Protein AF-A0A2N7TY16-F1 (afdb_monomer_lite)

Secondary structure (DSSP, 8-state):
----EEEEEES--SSS-GGGT-EEEEEEETTEEEE-BSSSGGG-B-EEE-THHHHHHHHHHHHHHHH--S-SS--S---SGGGHHHHHHHHHTTS-HHHHHHHHHHHHHHHHHHBGGGGGTTS-PPP-EEEEETTEEEEE-TT--EEEEEHHHHHHHHHHHHHHHHHHHTT---HHHHHHHHHHHHHHHHHHHHHHHHHH---HHHHHHHHHHHHHHHHHHHHHHHHTTSS-----PPPP---

Sequence (243 aa):
MAVELELIVDPAPSQGSREHGWLKATLLLDGQPYWYGGDDQDNLSSLDWTWIDLLQYIGKNWSALMLEQSCPLPLDDVPHPGKLLQKAEARWEDMPEALVMAEESQMLQYLDRHNIATALSGANLPMLLWQRSGNTLWLVDEEEQARRVDFLSLRQRLETIGDTLADLFSSSTQPHVKMAVSQWRQREQQLQNDYLAYSTGLDAKRLATLREMVSLEVEADAADTRGAYLLGSCQDDPPSSFR

Foldseek 3Di:
DAKDWAKAWDQDAPDDHVLQQWTFIFIDISNHTQDFDDDDPVDTHTDTANCLLLLLLCLVLVLCLQQAADQPDPFPPDVDPVCPVVSLVVVCPPPDPVVNVVSVVSRCVSLCSQFSVVSRPPSPGWTWGWHDDPQWIWTATNVRDTDIHGPVVVVVNSLVVSVVSLVSNVPHPDPSSVVSSVSSVCSVVVNVVCNCCSVPVDDPVVVVVVVVVVVVVVVVVVVVVVVPPPPDPDDDDDDDDDD

Structure (mmCIF, N/CA/C/O backbone):
data_AF-A0A2N7TY16-F1
#
_entry.id   AF-A0A2N7TY16-F1
#
loop_
_atom_site.group_PDB
_atom_site.id
_atom_site.type_symbol
_atom_site.label_atom_id
_atom_site.label_alt_id
_atom_site.label_comp_id
_atom_site.label_asym_id
_atom_site.label_entity_id
_atom_site.label_seq_id
_atom_site.pdbx_PDB_ins_code
_atom_site.Cartn_x
_atom_site.Cartn_y
_atom_site.Cartn_z
_atom_site.occupancy
_atom_site.B_iso_or_equiv
_atom_site.auth_seq_id
_atom_site.auth_comp_id
_atom_site.auth_asym_id
_atom_site.auth_atom_id
_atom_site.pdbx_PDB_model_num
ATOM 1 N N . MET A 1 1 ? -16.841 -12.505 -7.310 1.00 54.22 1 MET A N 1
ATOM 2 C CA . MET A 1 1 ? -16.108 -12.248 -8.567 1.00 54.22 1 MET A CA 1
ATOM 3 C C . MET A 1 1 ? -14.664 -12.001 -8.172 1.00 54.22 1 MET A C 1
ATOM 5 O O . MET A 1 1 ? -14.465 -11.369 -7.141 1.00 54.22 1 MET A O 1
ATOM 9 N N . ALA A 1 2 ? -13.694 -12.606 -8.857 1.00 70.12 2 ALA A N 1
ATOM 10 C CA . ALA A 1 2 ? -12.286 -12.364 -8.550 1.00 70.12 2 ALA A CA 1
ATOM 11 C C . ALA A 1 2 ? -11.947 -10.948 -9.013 1.00 70.12 2 ALA A C 1
ATOM 13 O O . ALA A 1 2 ? -12.253 -10.615 -10.153 1.00 70.12 2 ALA A O 1
ATOM 14 N N . VAL A 1 3 ? -11.389 -10.136 -8.121 1.00 76.69 3 VAL A N 1
ATOM 15 C CA . VAL A 1 3 ? -10.928 -8.799 -8.489 1.00 76.69 3 VAL A CA 1
ATOM 16 C C . VAL A 1 3 ? -9.552 -8.914 -9.104 1.00 76.69 3 VAL A C 1
ATOM 18 O O . VAL A 1 3 ? -8.686 -9.600 -8.551 1.00 76.69 3 VAL A O 1
ATOM 21 N N . GLU A 1 4 ? -9.363 -8.264 -10.243 1.00 88.31 4 GLU A N 1
ATOM 22 C CA . GLU A 1 4 ? -8.101 -8.292 -10.975 1.00 88.31 4 GLU A CA 1
ATOM 23 C C . GLU A 1 4 ? -7.419 -6.929 -10.909 1.00 88.31 4 GLU A C 1
ATOM 25 O O . GLU A 1 4 ? -8.016 -5.911 -11.243 1.00 88.31 4 GLU A O 1
ATOM 30 N N . LEU A 1 5 ? -6.167 -6.929 -10.451 1.00 94.44 5 LEU A N 1
ATOM 31 C CA . LEU A 1 5 ? -5.290 -5.765 -10.439 1.00 94.44 5 LEU A CA 1
ATOM 32 C C . LEU A 1 5 ? -4.118 -6.059 -11.372 1.00 94.44 5 LEU A C 1
ATOM 34 O O . LEU A 1 5 ? -3.404 -7.046 -11.172 1.00 94.44 5 LEU A O 1
ATOM 38 N N . GLU A 1 6 ? -3.928 -5.219 -12.380 1.00 96.12 6 GLU A N 1
ATOM 39 C CA . GLU A 1 6 ? -2.903 -5.406 -13.408 1.00 96.12 6 GLU A CA 1
ATOM 40 C C . GLU A 1 6 ? -2.271 -4.067 -13.786 1.00 96.12 6 GLU A C 1
ATOM 42 O O . GLU A 1 6 ? -2.953 -3.049 -13.838 1.00 96.12 6 GLU A O 1
ATOM 47 N N . LEU A 1 7 ? -0.966 -4.066 -14.065 1.00 96.75 7 LEU A N 1
ATOM 48 C CA . LEU A 1 7 ? -0.259 -2.900 -14.587 1.00 96.75 7 LEU A CA 1
ATOM 49 C C . LEU A 1 7 ? 0.210 -3.182 -16.017 1.00 96.75 7 LEU A C 1
ATOM 51 O O . LEU A 1 7 ? 1.094 -4.011 -16.230 1.00 96.75 7 LEU A O 1
ATOM 55 N N . ILE A 1 8 ? -0.342 -2.453 -16.985 1.00 96.19 8 ILE A N 1
ATOM 56 C CA . ILE A 1 8 ? 0.114 -2.482 -18.377 1.00 96.19 8 ILE A CA 1
ATOM 57 C C . ILE A 1 8 ? 1.179 -1.408 -18.545 1.00 96.19 8 ILE A C 1
ATOM 59 O O . ILE A 1 8 ? 0.898 -0.230 -18.340 1.00 96.19 8 ILE A O 1
ATOM 63 N N . VAL A 1 9 ? 2.392 -1.805 -18.929 1.00 94.50 9 VAL A N 1
ATOM 64 C CA . VAL A 1 9 ? 3.540 -0.899 -19.043 1.00 94.50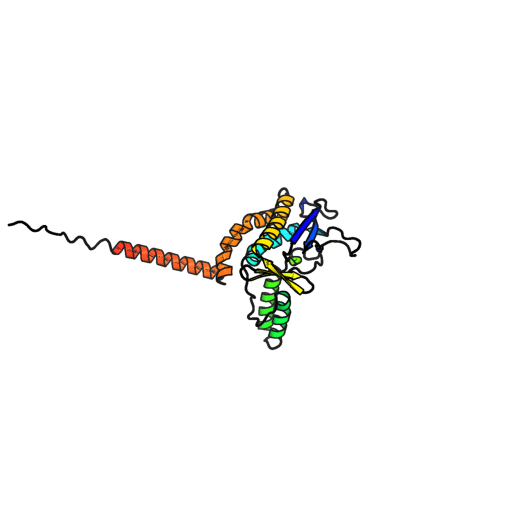 9 VAL A CA 1
ATOM 65 C C . VAL A 1 9 ? 3.941 -0.677 -20.498 1.00 94.50 9 VAL A C 1
ATOM 67 O O . VAL A 1 9 ? 4.191 -1.627 -21.238 1.00 94.50 9 VAL A O 1
ATOM 70 N N . ASP A 1 10 ? 4.108 0.590 -20.860 1.00 91.56 10 ASP A N 1
ATOM 71 C CA . ASP A 1 10 ? 4.865 1.046 -22.019 1.00 91.56 10 ASP A CA 1
ATOM 72 C C . ASP A 1 10 ? 6.193 1.677 -21.533 1.00 91.56 10 ASP A C 1
ATOM 74 O O . ASP A 1 10 ? 6.211 2.737 -20.895 1.00 91.56 10 ASP A O 1
ATOM 78 N N . PRO A 1 11 ? 7.345 1.027 -21.792 1.00 82.06 11 PRO A N 1
ATOM 79 C CA . PRO A 1 11 ? 8.634 1.454 -21.258 1.00 82.06 11 PRO A CA 1
ATOM 80 C C . PRO A 1 11 ? 9.199 2.712 -21.937 1.00 82.06 11 PRO A C 1
ATOM 82 O O . PRO A 1 11 ? 10.306 3.124 -21.577 1.00 82.06 11 PRO A O 1
ATOM 85 N N . ALA A 1 12 ? 8.506 3.287 -22.926 1.00 86.88 12 ALA A N 1
ATOM 86 C CA . ALA A 1 12 ? 8.904 4.505 -23.622 1.00 86.88 12 ALA A CA 1
ATOM 87 C C . ALA A 1 12 ? 8.172 5.737 -23.044 1.00 86.88 12 ALA A C 1
ATOM 89 O O . ALA A 1 12 ? 7.107 6.118 -23.542 1.00 86.88 12 ALA A O 1
ATOM 90 N N . PRO A 1 13 ? 8.727 6.399 -22.008 1.00 86.94 13 PRO A N 1
ATOM 91 C CA . PRO A 1 13 ? 8.136 7.629 -21.499 1.00 86.94 13 PRO A CA 1
ATOM 92 C C . PRO A 1 13 ? 8.160 8.729 -22.570 1.00 86.94 13 PRO A C 1
ATOM 94 O O . PRO A 1 13 ? 9.107 8.826 -23.355 1.00 86.94 13 PRO A O 1
ATOM 97 N N . SER A 1 14 ? 7.131 9.578 -22.597 1.00 83.50 14 SER A N 1
ATOM 98 C CA . SER A 1 14 ? 7.157 10.834 -23.364 1.00 83.50 14 SER A CA 1
ATOM 99 C C . SER A 1 14 ? 7.684 12.009 -22.539 1.00 83.50 14 SER A C 1
ATOM 101 O O . SER A 1 14 ? 8.079 13.020 -23.117 1.00 83.50 14 SER A O 1
ATOM 103 N N . GLN A 1 15 ? 7.737 11.866 -21.214 1.00 79.31 15 GLN A N 1
ATOM 104 C CA . GLN A 1 15 ? 8.254 12.843 -20.267 1.00 79.31 15 GLN A CA 1
ATOM 105 C C . GLN A 1 15 ? 9.362 12.236 -19.394 1.00 79.31 15 GLN A C 1
ATOM 107 O O . GLN A 1 15 ? 9.326 11.071 -19.017 1.00 79.31 15 GLN A O 1
ATOM 112 N N . GLY A 1 16 ? 10.376 13.034 -19.057 1.00 89.19 16 GLY A N 1
ATOM 113 C CA . GLY A 1 16 ? 11.480 12.581 -18.207 1.00 89.19 16 GLY A CA 1
ATOM 114 C C . GLY A 1 16 ? 12.346 11.490 -18.848 1.00 89.19 16 GLY A C 1
ATOM 115 O O . GLY A 1 16 ? 12.550 11.458 -20.062 1.00 89.19 16 GLY A O 1
ATOM 116 N N . SER A 1 17 ? 12.930 10.616 -18.023 1.00 92.56 17 SER A N 1
ATOM 117 C CA . SER A 1 17 ? 13.718 9.483 -18.515 1.00 92.56 17 SER A CA 1
ATOM 118 C C . SER A 1 17 ? 13.547 8.240 -17.651 1.00 92.56 17 SER A C 1
ATOM 120 O O . SER A 1 17 ? 13.423 8.320 -16.426 1.00 92.56 17 SER A O 1
ATOM 122 N N . ARG A 1 18 ? 13.613 7.068 -18.295 1.00 92.88 18 ARG A N 1
ATOM 123 C CA . ARG A 1 18 ? 13.557 5.765 -17.616 1.00 92.88 18 ARG A CA 1
ATOM 124 C C . ARG A 1 18 ? 14.643 5.613 -16.554 1.00 92.88 18 ARG A C 1
ATOM 126 O O . ARG A 1 18 ? 14.424 4.969 -15.534 1.00 92.88 18 ARG A O 1
ATOM 133 N N . GLU A 1 19 ? 15.797 6.246 -16.761 1.00 93.44 19 GLU A N 1
ATOM 134 C CA . GLU A 1 19 ? 16.883 6.261 -15.780 1.00 93.44 19 GLU A CA 1
ATOM 135 C C . GLU A 1 19 ? 16.452 6.907 -14.454 1.00 93.44 19 GLU A C 1
ATOM 137 O O . GLU A 1 19 ? 16.860 6.441 -13.395 1.00 93.44 19 GLU A O 1
ATOM 142 N N . HIS A 1 20 ? 15.588 7.924 -14.498 1.00 94.94 20 HIS A N 1
ATOM 143 C CA . HIS A 1 20 ? 15.050 8.607 -13.317 1.00 94.94 20 HIS A CA 1
ATOM 144 C C . HIS A 1 20 ? 13.741 7.998 -12.801 1.00 94.94 20 HIS A C 1
ATOM 146 O O . HIS A 1 20 ? 13.170 8.535 -11.855 1.00 94.94 20 HIS A O 1
ATOM 152 N N . GLY A 1 21 ? 13.278 6.888 -13.385 1.00 95.25 21 GLY A N 1
ATOM 153 C CA . GLY A 1 21 ? 12.071 6.199 -12.935 1.00 95.25 21 GLY A CA 1
ATOM 154 C C . GLY A 1 21 ? 10.784 6.548 -13.685 1.00 95.25 21 GLY A C 1
ATOM 155 O O . GLY A 1 21 ? 9.707 6.191 -13.212 1.00 95.25 21 GLY A O 1
ATOM 156 N N . TRP A 1 22 ? 10.880 7.240 -14.825 1.00 96.62 22 TRP A N 1
ATOM 157 C CA . TRP A 1 22 ? 9.723 7.559 -15.668 1.00 96.62 22 TRP A CA 1
ATOM 158 C C . TRP A 1 22 ? 9.343 6.397 -16.589 1.00 96.62 22 TRP A C 1
ATOM 160 O O . TRP A 1 22 ? 10.220 5.756 -17.177 1.00 96.62 22 TRP A O 1
ATOM 170 N N . LEU A 1 23 ? 8.042 6.161 -16.748 1.00 95.44 23 LEU A N 1
ATOM 171 C CA . LEU A 1 23 ? 7.460 5.276 -17.761 1.00 95.44 23 LEU A CA 1
ATOM 172 C C . LEU A 1 23 ? 5.997 5.647 -18.010 1.00 95.44 23 LEU A C 1
ATOM 174 O O . LEU A 1 23 ? 5.397 6.409 -17.251 1.00 95.44 23 LEU A O 1
ATOM 178 N N . LYS A 1 24 ? 5.417 5.046 -19.045 1.00 95.38 24 LYS A N 1
ATOM 179 C CA . LYS A 1 24 ? 3.979 5.062 -19.276 1.00 95.38 24 LYS A CA 1
ATOM 180 C C . LYS A 1 24 ? 3.369 3.784 -18.739 1.00 95.38 24 LYS A C 1
ATOM 182 O O . LYS A 1 24 ? 3.835 2.699 -19.074 1.00 95.38 24 LYS A O 1
ATOM 187 N N . ALA A 1 25 ? 2.320 3.885 -17.939 1.00 96.12 25 ALA A N 1
ATOM 188 C CA . ALA A 1 25 ? 1.550 2.703 -17.591 1.00 96.12 25 ALA A CA 1
ATOM 189 C C . ALA A 1 25 ? 0.078 3.005 -17.348 1.00 96.12 25 ALA A C 1
ATOM 191 O O . ALA A 1 25 ? -0.333 4.150 -17.171 1.00 96.12 25 ALA A O 1
ATOM 192 N N . THR A 1 26 ? -0.710 1.942 -17.364 1.00 96.25 26 THR A N 1
ATOM 193 C CA . THR A 1 26 ? -2.128 1.960 -17.035 1.00 96.25 26 THR A CA 1
ATOM 194 C C . THR A 1 26 ? -2.374 0.899 -15.975 1.00 96.25 26 THR A C 1
ATOM 196 O O . THR A 1 26 ? -2.050 -0.271 -16.191 1.00 96.25 26 THR A O 1
ATOM 199 N N . LEU A 1 27 ? -2.934 1.298 -14.834 1.00 96.75 27 LEU A N 1
ATOM 200 C CA . LEU A 1 27 ? -3.423 0.351 -13.837 1.00 96.75 27 LEU A CA 1
ATOM 201 C C . LEU A 1 27 ? -4.845 -0.049 -14.221 1.00 96.75 27 LEU A C 1
ATOM 203 O O . LEU A 1 27 ? -5.706 0.818 -14.370 1.00 96.75 27 LEU A O 1
ATOM 207 N N . LEU A 1 28 ? -5.087 -1.346 -14.361 1.00 95.56 28 LEU A N 1
ATOM 208 C CA . LEU A 1 28 ? -6.414 -1.908 -14.543 1.00 95.56 28 LEU A CA 1
ATOM 209 C C . LEU A 1 28 ? -6.965 -2.414 -13.212 1.00 95.56 28 LEU A C 1
ATOM 211 O O . LEU A 1 28 ? -6.255 -3.077 -12.451 1.00 95.56 28 LEU A O 1
ATOM 215 N N . LEU A 1 29 ? -8.247 -2.143 -12.982 1.00 94.25 29 LEU A N 1
ATOM 216 C CA . LEU A 1 29 ? -9.055 -2.727 -11.923 1.00 94.25 29 LEU A CA 1
ATOM 217 C C . LEU A 1 29 ? -10.241 -3.447 -12.566 1.00 94.25 29 LEU A C 1
ATOM 219 O O . LEU A 1 29 ? -11.024 -2.837 -13.289 1.00 94.25 29 LEU A O 1
ATOM 223 N N . ASP A 1 30 ? -10.356 -4.754 -12.341 1.00 92.50 30 ASP A N 1
ATOM 224 C CA . ASP A 1 30 ? -11.385 -5.607 -12.954 1.00 92.50 30 ASP A CA 1
ATOM 225 C C . ASP A 1 30 ? -11.382 -5.529 -14.496 1.00 92.50 30 ASP A C 1
ATOM 227 O O . ASP A 1 30 ? -12.421 -5.534 -15.159 1.00 92.50 30 ASP A O 1
ATOM 231 N N . GLY A 1 31 ? -10.179 -5.420 -15.075 1.00 92.31 31 GLY A N 1
ATOM 232 C CA . GLY A 1 31 ? -9.962 -5.282 -16.518 1.00 92.31 31 GLY A CA 1
ATOM 233 C C . GLY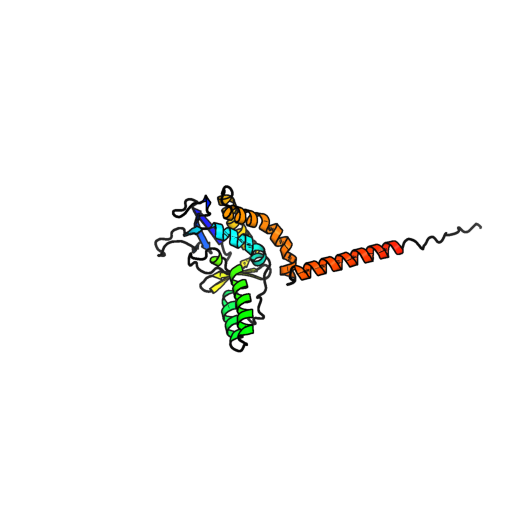 A 1 31 ? -10.342 -3.911 -17.092 1.00 92.31 31 GLY A C 1
ATOM 234 O O . GLY A 1 31 ? -10.223 -3.715 -18.300 1.00 92.31 31 GLY A O 1
ATO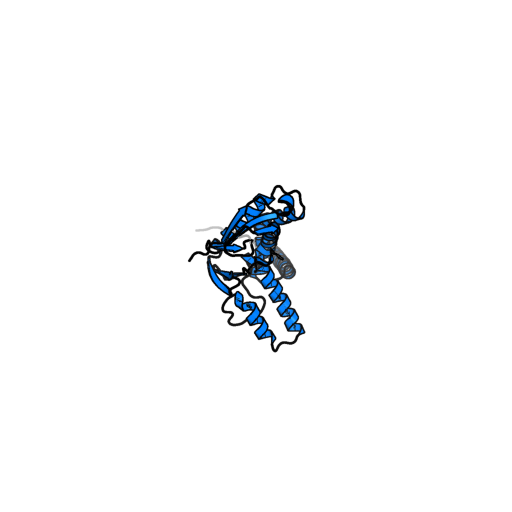M 235 N N . GLN A 1 32 ? -10.792 -2.966 -16.260 1.00 92.94 32 GLN A N 1
ATOM 236 C CA . GLN A 1 32 ? -11.103 -1.597 -16.665 1.00 92.94 32 GLN A CA 1
ATOM 237 C C . GLN A 1 32 ? -9.959 -0.646 -16.299 1.00 92.94 32 GLN A C 1
ATOM 239 O O . GLN A 1 32 ? -9.376 -0.795 -15.223 1.00 92.94 32 GLN A O 1
ATOM 244 N N . PRO A 1 33 ? -9.628 0.342 -17.147 1.00 93.50 33 PRO A N 1
ATOM 245 C CA . PRO A 1 33 ? -8.671 1.388 -16.802 1.00 93.50 33 PRO A CA 1
ATOM 246 C C . PRO A 1 33 ? -9.083 2.113 -15.521 1.00 93.50 33 PRO A C 1
ATOM 248 O O . PRO A 1 33 ? -10.161 2.695 -15.456 1.00 93.50 33 PRO A O 1
ATOM 251 N N . TYR A 1 34 ? -8.212 2.072 -14.514 1.00 94.69 34 TYR A N 1
ATOM 252 C CA . TYR A 1 34 ? -8.422 2.725 -13.225 1.00 94.69 34 TYR A CA 1
ATOM 253 C C . TYR A 1 34 ? -7.486 3.917 -13.047 1.00 94.69 34 TYR A C 1
ATOM 255 O O . TYR A 1 34 ? -7.940 5.033 -12.820 1.00 94.69 34 TYR A O 1
ATOM 263 N N . TRP A 1 35 ? -6.178 3.708 -13.232 1.00 95.38 35 TRP A N 1
ATOM 264 C CA . TRP A 1 35 ? -5.215 4.806 -13.359 1.00 95.38 35 TRP A CA 1
ATOM 265 C C . TRP A 1 35 ? -4.703 4.866 -14.786 1.00 95.38 35 TRP A C 1
ATOM 267 O O . TRP A 1 35 ? -4.058 3.934 -15.266 1.00 95.38 35 TRP A O 1
ATOM 277 N N . TYR A 1 36 ? -4.994 5.968 -15.459 1.00 93.62 36 TYR A N 1
ATOM 278 C CA . TYR A 1 36 ? -4.632 6.226 -16.844 1.00 93.62 36 TYR A CA 1
ATOM 279 C C . TYR A 1 36 ? -4.376 7.728 -17.032 1.00 93.62 36 TYR A C 1
ATOM 281 O O . TYR A 1 36 ? -4.626 8.524 -16.131 1.00 93.62 36 TYR A O 1
ATOM 289 N N . GLY A 1 37 ? -3.816 8.106 -18.178 1.00 89.25 37 GLY A N 1
ATOM 290 C CA . GLY A 1 37 ? -3.582 9.494 -18.565 1.00 89.25 37 GLY A CA 1
ATOM 291 C C . GLY A 1 37 ? -4.575 9.981 -19.623 1.00 89.25 37 GLY A C 1
ATOM 292 O O . GLY A 1 37 ? -5.164 9.187 -20.361 1.00 89.25 37 GLY A O 1
ATOM 293 N N . GLY A 1 38 ? -4.678 11.302 -19.760 1.00 79.56 38 GLY A N 1
ATOM 294 C CA . GLY A 1 38 ? -5.601 11.974 -20.679 1.00 79.56 38 GLY A CA 1
ATOM 295 C C . GLY A 1 38 ? -6.839 12.517 -19.963 1.00 79.56 38 GLY A C 1
ATOM 296 O O . GLY A 1 38 ? -7.250 11.984 -18.937 1.00 79.56 38 GLY A O 1
ATOM 297 N N . ASP A 1 39 ? -7.412 13.590 -20.509 1.00 65.88 39 ASP A N 1
ATOM 298 C CA . ASP A 1 39 ? -8.492 14.351 -19.861 1.00 65.88 39 ASP A CA 1
ATOM 299 C C . ASP A 1 39 ? -9.904 13.808 -20.168 1.00 65.88 39 ASP A C 1
ATOM 301 O O . ASP A 1 39 ? -10.857 14.192 -19.496 1.00 65.88 39 ASP A O 1
ATOM 305 N N . ASP A 1 40 ? -10.048 12.897 -21.142 1.00 60.38 40 ASP A N 1
ATOM 306 C CA . ASP A 1 40 ? -11.342 12.381 -21.614 1.00 60.38 40 ASP A CA 1
ATOM 307 C C . ASP A 1 40 ? -11.360 10.846 -21.734 1.00 60.38 40 ASP A C 1
ATOM 309 O O . ASP A 1 40 ? -10.399 10.229 -22.203 1.00 60.38 40 ASP A O 1
ATOM 313 N N . GLN A 1 41 ? -12.502 10.228 -21.395 1.00 61.31 41 GLN A N 1
ATOM 314 C CA . GLN A 1 41 ? -12.741 8.776 -21.520 1.00 61.31 41 GLN A CA 1
ATOM 315 C C . GLN A 1 41 ? -12.584 8.246 -22.958 1.00 61.31 41 GLN A C 1
ATOM 317 O O . GLN A 1 41 ? -12.301 7.065 -23.148 1.00 61.31 41 GLN A O 1
ATOM 322 N N . ASP A 1 42 ? -12.725 9.107 -23.968 1.00 61.00 42 ASP A N 1
ATOM 323 C CA . ASP A 1 42 ? -12.608 8.735 -25.383 1.00 61.00 42 ASP A CA 1
ATOM 324 C C . ASP A 1 42 ? -11.155 8.693 -25.888 1.00 61.00 42 ASP A C 1
ATOM 326 O O . ASP A 1 42 ? -10.895 8.213 -26.993 1.00 61.00 42 ASP A O 1
ATOM 330 N N . ASN A 1 43 ? -10.190 9.171 -25.093 1.00 66.31 43 ASN A N 1
ATOM 331 C CA . ASN A 1 43 ? -8.769 9.155 -25.440 1.00 66.31 43 ASN A CA 1
ATOM 332 C C . ASN A 1 43 ? -7.921 8.637 -24.273 1.00 66.31 43 ASN A C 1
ATOM 334 O O . ASN A 1 43 ? -7.008 9.309 -23.790 1.00 66.31 43 ASN A O 1
ATOM 338 N N . LEU A 1 44 ? -8.249 7.420 -23.827 1.00 78.12 44 LEU A N 1
ATOM 339 C CA . LEU A 1 44 ? -7.480 6.684 -22.828 1.00 78.12 44 LEU A CA 1
ATOM 340 C C . LEU A 1 44 ? -6.032 6.522 -23.300 1.00 78.12 44 LEU A C 1
ATOM 342 O O . LEU A 1 44 ? -5.734 5.757 -24.220 1.00 78.12 44 LEU A O 1
ATOM 346 N N . SER A 1 45 ? -5.125 7.230 -22.639 1.00 87.06 45 SER A N 1
ATOM 347 C CA . SER A 1 45 ? -3.687 7.077 -22.825 1.00 87.06 45 SER A CA 1
ATOM 348 C C . SER A 1 45 ? -3.057 6.513 -21.559 1.00 87.06 45 SER A C 1
ATOM 350 O O . SER A 1 45 ? -3.638 6.546 -20.475 1.00 87.06 45 SER A O 1
ATOM 352 N N . SER A 1 46 ? -1.865 5.940 -21.671 1.00 92.56 46 SER A N 1
ATOM 353 C CA . SER A 1 46 ? -1.124 5.520 -20.484 1.00 92.56 46 SER A CA 1
ATOM 354 C C . SER A 1 46 ? -0.606 6.734 -19.717 1.00 92.56 46 SER A C 1
ATOM 356 O O . SER A 1 46 ? -0.126 7.698 -20.315 1.00 92.56 46 SER A O 1
ATOM 358 N N . LEU A 1 47 ? -0.686 6.668 -18.389 1.00 94.38 47 LEU A N 1
ATOM 359 C CA . LEU A 1 47 ? -0.188 7.704 -17.496 1.00 94.38 47 LEU A CA 1
ATOM 360 C C . LEU A 1 47 ? 1.342 7.734 -17.560 1.00 94.38 47 LEU A C 1
ATOM 362 O O . LEU A 1 47 ? 2.008 6.761 -17.198 1.00 94.38 47 LEU A O 1
ATOM 366 N N . ASP A 1 48 ? 1.882 8.860 -18.012 1.00 94.56 48 ASP A N 1
ATOM 367 C CA . ASP A 1 48 ? 3.317 9.122 -18.095 1.00 94.56 48 ASP A CA 1
ATOM 368 C C . ASP A 1 48 ? 3.792 9.815 -16.814 1.00 94.56 48 ASP A C 1
ATOM 370 O O . ASP A 1 48 ? 3.543 11.005 -16.618 1.00 94.56 48 ASP A O 1
ATOM 374 N N . TRP A 1 49 ? 4.407 9.054 -15.908 1.00 96.06 49 TRP A N 1
ATOM 375 C CA . TRP A 1 49 ? 4.756 9.531 -14.565 1.00 96.06 49 TRP A CA 1
ATOM 376 C C . TRP A 1 49 ? 5.989 8.820 -13.995 1.00 96.06 49 TRP A C 1
ATOM 378 O O . TRP A 1 49 ? 6.529 7.876 -14.582 1.00 96.06 49 TRP A O 1
ATOM 388 N N . THR A 1 50 ? 6.435 9.248 -12.816 1.00 95.81 50 THR A N 1
ATOM 389 C CA . THR A 1 50 ? 7.490 8.608 -12.019 1.00 95.81 50 THR A CA 1
ATOM 390 C C . THR A 1 50 ? 6.990 7.335 -11.327 1.00 95.81 50 THR A C 1
ATOM 392 O O . THR A 1 50 ? 6.840 7.267 -10.112 1.00 95.81 50 THR A O 1
ATOM 395 N N . TRP A 1 51 ? 6.762 6.260 -12.081 1.00 97.25 51 TRP A N 1
ATOM 396 C CA . TRP A 1 51 ? 6.299 4.981 -11.516 1.00 97.25 51 TRP A CA 1
ATOM 397 C C . TRP A 1 51 ? 7.307 4.286 -10.594 1.00 97.25 51 TRP A C 1
ATOM 399 O O . TRP A 1 51 ? 6.951 3.337 -9.893 1.00 97.25 51 TRP A O 1
ATOM 409 N N . ILE A 1 52 ? 8.555 4.759 -10.539 1.00 97.50 52 ILE A N 1
ATOM 410 C CA . ILE A 1 52 ? 9.472 4.360 -9.467 1.00 97.50 52 ILE A CA 1
ATOM 411 C C . ILE A 1 52 ? 8.930 4.719 -8.077 1.00 97.50 52 ILE A C 1
ATOM 413 O O . ILE A 1 52 ? 9.193 3.984 -7.127 1.00 97.50 52 ILE A O 1
ATOM 417 N N . ASP A 1 53 ? 8.136 5.786 -7.963 1.00 97.75 53 ASP A N 1
ATOM 418 C CA . ASP A 1 53 ? 7.553 6.221 -6.695 1.00 97.75 53 ASP A CA 1
ATOM 419 C C . ASP A 1 53 ? 6.511 5.208 -6.202 1.00 97.75 53 ASP A C 1
ATOM 421 O O . ASP A 1 53 ? 6.440 4.935 -5.003 1.00 97.75 53 ASP A O 1
ATOM 425 N N . LEU A 1 54 ? 5.801 4.535 -7.122 1.00 98.06 54 LEU A N 1
ATOM 426 C CA . LEU A 1 54 ? 4.958 3.380 -6.795 1.00 98.06 54 LEU A CA 1
ATOM 427 C C . LEU A 1 54 ? 5.774 2.238 -6.194 1.00 98.06 54 LEU A C 1
ATOM 429 O O . LEU A 1 54 ? 5.428 1.727 -5.130 1.00 98.06 54 LEU A O 1
ATOM 433 N N . LEU A 1 55 ? 6.882 1.859 -6.832 1.00 98.44 55 LEU A N 1
ATOM 434 C CA . LEU A 1 55 ? 7.749 0.803 -6.309 1.00 98.44 55 LEU A CA 1
ATOM 435 C C . LEU A 1 55 ? 8.317 1.169 -4.931 1.00 98.44 55 LEU A C 1
ATOM 437 O O . LEU A 1 55 ? 8.330 0.336 -4.023 1.00 98.44 55 LEU A O 1
ATOM 441 N N . GLN A 1 56 ? 8.763 2.416 -4.768 1.00 98.00 56 GLN A N 1
ATOM 442 C CA . GLN A 1 56 ? 9.282 2.927 -3.505 1.00 98.00 56 GLN A CA 1
ATOM 443 C C . GLN A 1 56 ? 8.214 2.895 -2.409 1.00 98.00 56 GLN A C 1
ATOM 445 O O . GLN A 1 56 ? 8.484 2.441 -1.297 1.00 98.00 56 GLN A O 1
ATOM 450 N N . TYR A 1 57 ? 6.999 3.349 -2.717 1.00 98.00 57 TYR A N 1
ATOM 451 C CA . TYR A 1 57 ? 5.873 3.342 -1.793 1.00 98.00 57 TYR A CA 1
ATOM 452 C C . TYR A 1 57 ? 5.516 1.924 -1.351 1.00 98.00 57 TYR A C 1
ATOM 454 O O . TYR A 1 57 ? 5.439 1.667 -0.149 1.00 98.00 57 TYR A O 1
ATOM 462 N N . ILE A 1 58 ? 5.335 0.998 -2.299 1.00 98.00 58 ILE A N 1
ATOM 463 C CA . ILE A 1 58 ? 4.966 -0.384 -1.976 1.00 98.00 58 ILE A CA 1
ATOM 464 C C . ILE A 1 58 ? 6.093 -1.031 -1.163 1.00 98.00 58 ILE A C 1
ATOM 466 O O . ILE A 1 58 ? 5.820 -1.655 -0.144 1.00 98.00 58 ILE A O 1
ATOM 470 N N . GLY A 1 59 ? 7.358 -0.845 -1.556 1.00 97.56 59 GLY A N 1
ATOM 471 C CA . GLY A 1 59 ? 8.506 -1.372 -0.815 1.00 97.56 59 GLY A CA 1
ATOM 472 C C . GLY A 1 59 ? 8.583 -0.841 0.620 1.00 97.56 59 GLY A C 1
ATOM 473 O O . GLY A 1 59 ? 8.789 -1.618 1.550 1.00 97.56 59 GLY A O 1
ATOM 474 N N . LYS A 1 60 ? 8.363 0.465 0.816 1.00 96.62 60 LYS A N 1
ATOM 475 C CA . LYS A 1 60 ? 8.360 1.112 2.137 1.00 96.62 60 LYS A CA 1
ATOM 476 C C . LYS A 1 60 ? 7.200 0.643 3.018 1.00 96.62 60 LYS A C 1
ATOM 478 O O . LYS A 1 60 ? 7.392 0.448 4.214 1.00 96.62 60 LYS A O 1
ATOM 483 N N . ASN A 1 61 ? 6.008 0.498 2.444 1.00 97.44 61 ASN A N 1
ATOM 484 C CA . ASN A 1 61 ? 4.780 0.209 3.187 1.00 97.44 61 ASN A CA 1
ATOM 485 C C . ASN A 1 61 ? 4.387 -1.276 3.157 1.00 97.44 61 ASN A C 1
ATOM 487 O O . ASN A 1 61 ? 3.327 -1.626 3.669 1.00 97.44 61 ASN A O 1
ATOM 491 N N . TRP A 1 62 ? 5.228 -2.160 2.604 1.00 97.75 62 TRP A N 1
ATOM 492 C CA . TRP A 1 62 ? 4.911 -3.581 2.416 1.00 97.75 62 TRP A CA 1
ATOM 493 C C . TRP A 1 62 ? 4.418 -4.245 3.701 1.00 97.75 62 TRP A C 1
ATOM 495 O O . TRP A 1 62 ? 3.367 -4.880 3.707 1.00 97.75 62 TRP A O 1
ATOM 505 N N . SER A 1 63 ? 5.125 -4.041 4.814 1.00 96.50 63 SER A N 1
ATOM 506 C CA . SER A 1 63 ? 4.738 -4.607 6.107 1.00 96.50 63 SER A CA 1
ATOM 507 C C . SER A 1 63 ? 3.362 -4.130 6.574 1.00 96.50 63 SER A C 1
ATOM 509 O O . SER A 1 63 ? 2.586 -4.951 7.052 1.00 96.50 63 SER A O 1
ATOM 511 N N . ALA A 1 64 ? 3.024 -2.848 6.385 1.00 95.56 64 ALA A N 1
ATOM 512 C CA . ALA A 1 64 ? 1.699 -2.322 6.717 1.00 95.56 64 ALA A CA 1
ATOM 513 C C . ALA A 1 64 ? 0.622 -2.974 5.839 1.00 95.56 64 ALA A C 1
ATOM 515 O O . ALA A 1 64 ? -0.289 -3.617 6.353 1.00 95.56 64 ALA A O 1
ATOM 516 N N . LEU A 1 65 ? 0.806 -2.938 4.513 1.00 96.88 65 LEU A N 1
ATOM 517 C CA . LEU A 1 65 ? -0.121 -3.521 3.535 1.00 96.88 65 LEU A CA 1
ATOM 518 C C . LEU A 1 65 ? -0.359 -5.025 3.757 1.00 96.88 65 LEU A C 1
ATOM 520 O O . LEU A 1 65 ? -1.436 -5.544 3.451 1.00 96.88 65 LEU A O 1
ATOM 524 N N . MET A 1 66 ? 0.652 -5.745 4.248 1.00 96.81 66 MET A N 1
ATOM 525 C CA . MET A 1 66 ? 0.580 -7.186 4.466 1.00 96.81 66 MET A CA 1
ATOM 526 C C . MET A 1 66 ? 0.099 -7.573 5.864 1.00 96.81 66 MET A C 1
ATOM 528 O O . MET A 1 66 ? -0.571 -8.595 5.987 1.00 96.81 66 MET A O 1
ATOM 532 N N . LEU A 1 67 ? 0.463 -6.845 6.921 1.00 95.25 67 LEU A N 1
ATOM 533 C CA . LEU A 1 67 ? 0.279 -7.293 8.310 1.00 95.25 67 LEU A CA 1
ATOM 534 C C . LEU A 1 67 ? -0.742 -6.470 9.088 1.00 95.25 67 LEU A C 1
ATOM 536 O O . LEU A 1 67 ? -1.379 -7.013 9.994 1.00 95.25 67 LEU A O 1
ATOM 540 N N . GLU A 1 68 ? -0.895 -5.190 8.761 1.00 94.00 68 GLU A N 1
ATOM 541 C CA . GLU A 1 68 ? -1.757 -4.286 9.506 1.00 94.00 68 GLU A CA 1
ATOM 542 C C . GLU A 1 68 ? -3.229 -4.547 9.178 1.00 94.00 68 GLU A C 1
ATOM 544 O O . GLU A 1 68 ? -3.652 -4.553 8.024 1.00 94.00 68 GLU A O 1
ATOM 549 N N . GLN A 1 69 ? -4.017 -4.823 10.217 1.00 91.56 69 GLN A N 1
ATOM 550 C CA . GLN A 1 69 ? -5.428 -5.210 10.077 1.00 91.56 69 GLN A CA 1
ATOM 551 C C . GLN A 1 69 ? -6.375 -4.331 10.893 1.00 91.56 69 GLN A C 1
ATOM 553 O O . GLN A 1 69 ? -7.578 -4.305 10.634 1.00 91.56 69 GLN A O 1
ATOM 558 N N . SER A 1 70 ? -5.841 -3.614 11.879 1.00 87.50 70 SER A N 1
ATOM 559 C CA . SER A 1 70 ? -6.627 -2.839 12.832 1.00 87.50 70 SER A CA 1
ATOM 560 C C . SER A 1 70 ? -6.567 -1.358 12.493 1.00 87.50 70 SER A C 1
ATOM 562 O O . SER A 1 70 ? -5.508 -0.839 12.146 1.00 87.50 70 SER A O 1
ATOM 564 N N . CYS A 1 71 ? -7.701 -0.673 12.637 1.00 90.62 71 CYS A N 1
ATOM 565 C CA . CYS A 1 71 ? -7.726 0.785 12.663 1.00 90.62 71 CYS A CA 1
ATOM 566 C C . CYS A 1 71 ? -6.961 1.277 13.909 1.00 90.62 71 CYS A C 1
ATOM 568 O O . CYS A 1 71 ? -7.107 0.667 14.974 1.00 90.62 71 CYS A O 1
ATOM 570 N N . PRO A 1 72 ? -6.164 2.358 13.814 1.00 92.19 72 PRO A N 1
ATOM 571 C CA . PRO A 1 72 ? -5.459 2.917 14.969 1.00 92.19 72 PRO A CA 1
ATOM 572 C C . PRO A 1 72 ? -6.404 3.538 16.006 1.00 92.19 72 PRO A C 1
ATOM 574 O O . PRO A 1 72 ? -6.001 3.752 17.147 1.00 92.19 72 PRO A O 1
ATOM 577 N N . LEU A 1 73 ? -7.650 3.829 15.622 1.00 93.94 73 LEU A N 1
ATOM 578 C CA . LEU A 1 73 ? -8.654 4.448 16.476 1.00 93.94 73 LEU A CA 1
ATOM 579 C C . LEU A 1 73 ? -9.725 3.428 16.901 1.00 93.94 73 LEU A C 1
ATOM 581 O O . LEU A 1 73 ? -10.072 2.536 16.121 1.00 93.94 73 LEU A O 1
ATOM 585 N N . PRO A 1 74 ? -10.296 3.567 18.111 1.00 92.12 74 PRO A N 1
ATOM 586 C CA . PRO A 1 74 ? -11.398 2.731 18.578 1.00 92.12 74 PRO A CA 1
ATOM 587 C C . PRO A 1 74 ? -12.717 3.186 17.929 1.00 92.12 74 PRO A C 1
ATOM 589 O O . PRO A 1 74 ? -13.541 3.842 18.565 1.00 92.12 74 PRO A O 1
ATOM 592 N N . LEU A 1 75 ? -12.881 2.899 16.636 1.00 92.44 75 LEU A N 1
ATOM 593 C CA . LEU A 1 75 ? -14.086 3.229 15.874 1.00 92.44 75 LEU A CA 1
ATOM 594 C C . LEU A 1 75 ? -15.067 2.054 15.887 1.00 92.44 75 LEU A C 1
ATOM 596 O O . LEU A 1 75 ? -14.744 0.962 15.416 1.00 92.44 75 LEU A O 1
ATOM 600 N N . ASP A 1 76 ? -16.282 2.308 16.364 1.00 87.25 76 ASP A N 1
ATOM 601 C CA . ASP A 1 76 ? -17.359 1.320 16.381 1.00 87.25 76 ASP A CA 1
ATOM 602 C C . ASP A 1 76 ? -18.118 1.280 15.041 1.00 87.25 76 ASP A C 1
ATOM 604 O O . ASP A 1 76 ? -18.350 2.305 14.384 1.00 87.25 76 ASP A O 1
ATOM 608 N N . ASP A 1 77 ? -18.538 0.073 14.644 1.00 86.62 77 ASP A N 1
ATOM 609 C CA . ASP A 1 77 ? -19.440 -0.186 13.513 1.00 86.62 77 ASP A CA 1
ATOM 610 C C . ASP A 1 77 ? -19.025 0.485 12.189 1.00 86.62 77 ASP A C 1
ATOM 612 O O . ASP A 1 77 ? -19.844 1.084 11.478 1.00 86.62 77 ASP A O 1
ATOM 616 N N . VAL A 1 78 ? -17.738 0.407 11.837 1.00 91.44 78 VAL A N 1
ATOM 617 C CA . VAL A 1 78 ? -17.252 0.863 10.528 1.00 91.44 78 VAL A CA 1
ATOM 618 C C . VAL A 1 78 ? -17.692 -0.146 9.453 1.00 91.44 78 VAL A C 1
ATOM 620 O O . VAL A 1 78 ? -17.233 -1.290 9.474 1.00 91.44 78 VAL A O 1
ATOM 623 N N . PRO A 1 79 ? -18.553 0.235 8.487 1.00 89.69 79 PRO A N 1
ATOM 624 C CA . PRO A 1 79 ? -19.106 -0.715 7.518 1.00 89.69 79 PRO A CA 1
ATOM 625 C C . PRO A 1 79 ? -18.054 -1.239 6.525 1.00 89.69 79 PRO A C 1
ATOM 627 O O . PRO A 1 79 ? -18.105 -2.404 6.124 1.00 89.69 79 PRO A O 1
ATOM 630 N N . HIS A 1 80 ? -17.106 -0.385 6.127 1.00 91.44 80 HIS A N 1
ATOM 631 C CA . HIS A 1 80 ? -15.955 -0.709 5.281 1.00 91.44 80 HIS A CA 1
ATOM 632 C C . HIS A 1 80 ? -14.874 0.389 5.391 1.00 91.44 80 HIS A C 1
ATOM 634 O O . HIS A 1 80 ? -15.180 1.494 5.846 1.00 91.44 80 HIS A O 1
ATOM 640 N N . PRO A 1 81 ? -13.629 0.127 4.942 1.00 92.69 81 PRO A N 1
ATOM 641 C CA . PRO A 1 81 ? -12.494 1.052 5.080 1.00 92.69 81 PRO A CA 1
ATOM 642 C C . PRO A 1 81 ? -12.711 2.469 4.542 1.00 92.69 81 PRO A C 1
ATOM 644 O O . PRO A 1 81 ? -12.267 3.432 5.158 1.00 92.69 81 PRO A O 1
ATOM 647 N N . GLY A 1 82 ? -13.446 2.613 3.435 1.00 92.69 82 GLY A N 1
ATOM 648 C CA . GLY A 1 82 ? -13.773 3.925 2.857 1.00 92.69 82 GLY A CA 1
ATOM 649 C C . GLY A 1 82 ? -14.532 4.859 3.808 1.00 92.69 82 GLY A C 1
ATOM 650 O O . GLY A 1 82 ? -14.477 6.068 3.642 1.00 92.69 82 GLY A O 1
ATOM 651 N N . LYS A 1 83 ? -15.186 4.327 4.852 1.00 94.44 83 LYS A N 1
ATOM 652 C CA . LYS A 1 83 ? -15.911 5.120 5.858 1.00 94.44 83 LYS A CA 1
ATOM 653 C C . LYS A 1 83 ? -15.103 5.454 7.108 1.00 94.44 83 LYS A C 1
ATOM 655 O O . LYS A 1 83 ? -15.656 6.051 8.028 1.00 94.44 83 LYS A O 1
ATOM 660 N N . LEU A 1 84 ? -13.829 5.065 7.182 1.00 94.38 84 LEU A N 1
ATOM 661 C CA . LEU A 1 84 ? -13.041 5.259 8.398 1.00 94.38 84 LEU A CA 1
ATOM 662 C C . LEU A 1 84 ? -12.883 6.737 8.764 1.00 94.38 84 LEU A C 1
ATOM 664 O O . LEU A 1 84 ? -13.098 7.083 9.921 1.00 94.38 84 LEU A O 1
ATOM 668 N N . LEU A 1 85 ? -12.553 7.600 7.796 1.00 94.12 85 LEU A N 1
ATOM 669 C CA . LEU A 1 85 ? -12.358 9.026 8.068 1.00 94.12 85 LEU A CA 1
ATOM 670 C C . LEU A 1 85 ? -13.664 9.688 8.517 1.00 94.12 85 LEU A C 1
ATOM 672 O O . LEU A 1 85 ? -13.691 10.308 9.570 1.00 94.12 85 LEU A O 1
ATOM 676 N N . GLN A 1 86 ? -14.768 9.431 7.809 1.00 94.31 86 GLN A N 1
ATOM 677 C CA . GLN A 1 86 ? -16.096 9.917 8.199 1.00 94.31 86 GLN A CA 1
ATOM 678 C C . GLN A 1 86 ? -16.476 9.493 9.631 1.00 94.31 86 GLN A C 1
ATOM 680 O O . GLN A 1 86 ? -17.066 10.259 10.389 1.00 94.31 86 GLN A O 1
ATOM 685 N N . LYS A 1 87 ? -16.158 8.251 10.016 1.00 95.44 87 LYS A N 1
ATOM 686 C CA . LYS A 1 87 ? -16.411 7.739 11.371 1.00 95.44 87 LYS A CA 1
ATOM 687 C C . LYS A 1 87 ? -15.500 8.376 12.419 1.00 95.44 87 LYS A C 1
ATOM 689 O O . LYS A 1 87 ? -15.954 8.597 13.539 1.00 95.44 87 LYS A O 1
ATOM 694 N N . ALA A 1 88 ? -14.250 8.662 12.069 1.00 95.56 88 ALA A N 1
ATOM 695 C CA . ALA A 1 88 ? -13.323 9.375 12.936 1.00 95.56 88 ALA A CA 1
ATOM 696 C C . ALA A 1 88 ? -13.781 10.827 13.159 1.00 95.56 88 ALA A C 1
ATOM 698 O O . ALA A 1 88 ? -13.888 11.253 14.303 1.00 95.56 88 ALA A O 1
ATOM 699 N N . GLU A 1 89 ? -14.179 11.532 12.099 1.00 95.88 89 GLU A N 1
ATOM 700 C CA . GLU A 1 89 ? -14.720 12.896 12.170 1.00 95.88 89 GLU A CA 1
ATOM 701 C C . GLU A 1 89 ? -15.950 12.981 13.079 1.00 95.88 89 GLU A C 1
ATOM 703 O O . GLU A 1 89 ? -15.995 13.822 13.973 1.00 95.88 89 GLU A O 1
ATOM 708 N N . ALA A 1 90 ? -16.904 12.055 12.929 1.00 95.00 90 ALA A N 1
ATOM 709 C CA . ALA A 1 90 ? -18.085 11.993 13.792 1.00 95.00 90 ALA A CA 1
ATOM 710 C C . ALA A 1 90 ? -17.731 11.767 15.274 1.00 95.00 90 ALA A C 1
ATOM 712 O O . ALA A 1 90 ? -18.404 12.272 16.168 1.00 95.00 90 ALA A O 1
ATOM 713 N N . ARG A 1 91 ? -16.667 11.007 15.557 1.00 93.81 91 ARG A N 1
ATOM 714 C CA . ARG A 1 91 ? -16.164 10.808 16.922 1.00 93.81 91 ARG A CA 1
ATOM 715 C C . ARG A 1 91 ? -15.505 12.076 17.478 1.00 93.81 91 ARG A C 1
ATOM 717 O O . ARG A 1 91 ? -15.557 12.298 18.686 1.00 93.81 91 ARG A O 1
ATOM 724 N N . TRP A 1 92 ? -14.880 12.882 16.627 1.00 96.62 92 TRP A N 1
ATOM 725 C CA . TRP A 1 92 ? -14.147 14.081 17.030 1.00 96.62 92 TRP A CA 1
ATOM 726 C C . TRP A 1 92 ? -15.037 15.273 17.387 1.00 96.62 92 TRP A C 1
ATOM 728 O O . TRP A 1 92 ? -14.545 16.173 18.065 1.00 96.62 92 TRP A O 1
ATOM 738 N N . GLU A 1 93 ? -16.319 15.277 16.998 1.00 95.44 93 GLU A N 1
ATOM 739 C CA . GLU A 1 93 ? -17.246 16.409 17.201 1.00 95.44 93 GLU A CA 1
ATOM 740 C C . GLU A 1 93 ? -17.276 16.933 18.649 1.00 95.44 93 GLU A C 1
ATOM 742 O O . GLU A 1 93 ? -17.272 18.144 18.867 1.00 95.44 93 GLU A O 1
ATOM 747 N N . ASP A 1 94 ? -17.231 16.031 19.634 1.00 92.69 94 ASP A N 1
ATOM 748 C CA . ASP A 1 94 ? -17.298 16.362 21.065 1.00 92.69 94 ASP A CA 1
ATOM 749 C C . ASP A 1 94 ? -15.943 16.219 21.793 1.00 92.69 94 ASP A C 1
ATOM 751 O O . ASP A 1 94 ? -15.873 16.255 23.028 1.00 92.69 94 ASP A O 1
ATOM 755 N N . MET A 1 95 ? -14.843 16.027 21.056 1.00 96.19 95 MET A N 1
ATOM 756 C CA . MET A 1 95 ? -13.520 15.795 21.639 1.00 96.19 95 MET A CA 1
ATOM 757 C C . MET A 1 95 ? -12.704 17.089 21.813 1.00 96.19 95 MET A C 1
ATOM 759 O O . MET A 1 95 ? -12.781 18.006 20.999 1.00 96.19 95 MET A O 1
ATOM 763 N N . PRO A 1 96 ? -11.847 17.174 22.850 1.00 97.44 96 PRO A N 1
ATOM 764 C CA . PRO A 1 96 ? -10.870 18.254 22.973 1.00 97.44 96 PRO A CA 1
ATOM 765 C C . PRO A 1 96 ? -9.945 18.345 21.750 1.00 97.44 96 PRO A C 1
ATOM 767 O O . PRO A 1 96 ? -9.376 17.336 21.340 1.00 97.44 96 PRO A O 1
ATOM 770 N N . GLU A 1 97 ? -9.702 19.559 21.246 1.00 97.12 97 GLU A N 1
ATOM 771 C CA . GLU A 1 97 ? -8.888 19.829 20.044 1.00 97.12 97 GLU A CA 1
ATOM 772 C C . GLU A 1 97 ? -7.521 19.127 20.060 1.00 97.12 97 GLU A C 1
ATOM 774 O O . GLU A 1 97 ? -7.126 18.497 19.084 1.00 97.12 97 GLU A O 1
ATOM 779 N N . ALA A 1 98 ? -6.817 19.150 21.196 1.00 97.00 98 ALA A N 1
ATOM 780 C CA . ALA A 1 98 ? -5.521 18.484 21.327 1.00 97.00 98 ALA A CA 1
ATOM 781 C C . ALA A 1 98 ? -5.596 16.959 21.109 1.00 97.00 98 ALA A C 1
ATOM 783 O O . ALA A 1 98 ? -4.639 16.361 20.620 1.00 97.00 98 ALA A O 1
ATOM 784 N N . LEU A 1 99 ? -6.719 16.327 21.471 1.00 96.75 99 LEU A N 1
ATOM 785 C CA . LEU A 1 99 ? -6.957 14.910 21.199 1.00 96.75 99 LEU A CA 1
ATOM 786 C C . LEU A 1 99 ? -7.370 14.687 19.744 1.00 96.75 99 LEU A C 1
ATOM 788 O O . LEU A 1 99 ? -6.881 13.736 19.144 1.00 96.75 99 LEU A O 1
ATOM 792 N N . VAL A 1 100 ? -8.187 15.576 19.169 1.00 97.44 100 VAL A N 1
ATOM 793 C CA . VAL A 1 100 ? -8.560 15.529 17.744 1.00 97.44 100 VAL A CA 1
ATOM 794 C C . VAL A 1 100 ? -7.314 15.565 16.867 1.00 97.44 100 VAL A C 1
ATOM 796 O O . VAL A 1 100 ? -7.105 14.648 16.086 1.00 97.44 100 VAL A O 1
ATOM 799 N N . MET A 1 101 ? -6.414 16.532 17.073 1.00 97.12 101 MET A N 1
ATOM 800 C CA . MET A 1 101 ? -5.166 16.629 16.304 1.00 97.12 101 MET A CA 1
ATOM 801 C C . MET A 1 101 ? -4.295 15.365 16.419 1.00 97.12 101 MET A C 1
ATOM 803 O O . MET A 1 101 ? -3.633 14.958 15.461 1.00 97.12 101 MET A O 1
ATOM 807 N N . ALA A 1 102 ? -4.265 14.742 17.601 1.00 96.81 102 ALA A N 1
ATOM 808 C CA . ALA A 1 102 ? -3.490 13.529 17.836 1.00 96.81 102 ALA A CA 1
ATOM 809 C C . ALA A 1 102 ? -4.112 12.293 17.163 1.00 96.81 102 ALA A C 1
ATOM 811 O O . ALA A 1 102 ? -3.374 11.468 16.619 1.00 96.81 102 ALA A O 1
ATOM 812 N N . GLU A 1 103 ? -5.440 12.147 17.207 1.00 97.38 103 GLU A N 1
ATOM 813 C CA . GLU A 1 103 ? -6.162 11.065 16.528 1.00 97.38 103 GLU A CA 1
ATOM 814 C C . GLU A 1 103 ? -6.144 11.257 15.000 1.00 97.38 103 GLU A C 1
ATOM 816 O O . GLU A 1 103 ? -5.872 10.303 14.273 1.00 97.38 103 GLU A O 1
ATOM 821 N N . GLU A 1 104 ? -6.329 12.484 14.509 1.00 97.31 104 GLU A N 1
ATOM 822 C CA . GLU A 1 104 ? -6.281 12.834 13.086 1.00 97.31 104 GLU A CA 1
ATOM 823 C C . GLU A 1 104 ? -4.916 12.511 12.478 1.00 97.31 104 GLU A C 1
ATOM 825 O O . GLU A 1 104 ? -4.838 11.821 11.464 1.00 97.31 104 GLU A O 1
ATOM 830 N N . SER A 1 105 ? -3.822 12.908 13.134 1.00 97.00 105 SER A N 1
ATOM 831 C CA . SER A 1 105 ? -2.469 12.591 12.663 1.00 97.00 105 SER A CA 1
ATOM 832 C C . SER A 1 105 ? -2.228 11.079 12.553 1.00 97.00 105 SER A C 1
ATOM 834 O O . SER A 1 105 ? -1.652 10.611 11.569 1.00 97.00 105 SER A O 1
ATOM 836 N N . GLN A 1 106 ? -2.701 10.291 13.525 1.00 95.88 106 GLN A N 1
ATOM 837 C CA . GLN A 1 106 ? -2.606 8.827 13.476 1.00 95.88 106 GLN A CA 1
ATOM 838 C C . GLN A 1 106 ? -3.447 8.240 12.340 1.00 95.88 106 GLN A C 1
ATOM 840 O O . GLN A 1 106 ? -2.998 7.323 11.646 1.00 95.88 106 GLN A O 1
ATOM 845 N N . MET A 1 107 ? -4.650 8.778 12.143 1.00 96.38 107 MET A N 1
ATOM 846 C CA . MET A 1 107 ? -5.579 8.336 11.113 1.00 96.38 107 MET A CA 1
ATOM 847 C C . MET A 1 107 ? -5.052 8.637 9.709 1.00 96.38 107 MET A C 1
ATOM 849 O O . MET A 1 107 ? -5.041 7.748 8.861 1.00 96.38 107 MET A O 1
ATOM 853 N N . LEU A 1 108 ? -4.541 9.847 9.472 1.00 95.75 108 LEU A N 1
ATOM 854 C CA . LEU A 1 108 ? -3.941 10.241 8.197 1.00 95.75 108 LEU A CA 1
ATOM 855 C C . LEU A 1 108 ? -2.716 9.385 7.875 1.00 95.75 108 LEU A C 1
ATOM 857 O O . LEU A 1 108 ? -2.635 8.827 6.789 1.00 95.75 108 LEU A O 1
ATOM 861 N N . GLN A 1 109 ? -1.823 9.160 8.845 1.00 95.69 109 GLN A N 1
ATOM 862 C CA . GLN A 1 109 ? -0.685 8.256 8.649 1.00 95.69 109 GLN A CA 1
ATOM 863 C C . GLN A 1 109 ? -1.123 6.828 8.302 1.00 95.69 109 GLN A C 1
ATOM 865 O O . GLN A 1 109 ? -0.406 6.121 7.589 1.00 95.69 109 GLN A O 1
ATOM 870 N N . TYR A 1 110 ? -2.248 6.365 8.858 1.00 96.06 110 TYR A N 1
ATOM 871 C CA . TYR A 1 110 ? -2.824 5.059 8.538 1.00 96.06 110 TYR A CA 1
ATOM 872 C C . TYR A 1 110 ? -3.392 5.029 7.125 1.00 96.06 110 TYR A C 1
ATOM 874 O O . TYR A 1 110 ? -3.069 4.115 6.372 1.00 96.06 110 TYR A O 1
ATOM 882 N N . LEU A 1 111 ? -4.176 6.027 6.729 1.00 95.69 111 LEU A N 1
ATOM 883 C CA . LEU A 1 111 ? -4.723 6.096 5.375 1.00 95.69 111 LEU A CA 1
ATOM 884 C C . LEU A 1 111 ? -3.615 6.242 4.334 1.00 95.69 111 LEU A C 1
ATOM 886 O O . LEU A 1 111 ? -3.636 5.530 3.337 1.00 95.69 111 LEU A O 1
ATOM 890 N N . ASP A 1 112 ? -2.600 7.060 4.595 1.00 95.50 112 ASP A N 1
ATOM 891 C CA . ASP A 1 112 ? -1.493 7.299 3.669 1.00 95.50 112 ASP A CA 1
ATOM 892 C C . ASP A 1 112 ? -0.736 6.023 3.304 1.00 95.50 112 ASP A C 1
ATOM 894 O O . ASP A 1 112 ? -0.346 5.852 2.151 1.00 95.50 112 ASP A O 1
ATOM 898 N N . ARG A 1 113 ? -0.532 5.106 4.259 1.00 96.38 113 ARG A N 1
ATOM 899 C CA . ARG A 1 113 ? 0.178 3.835 4.017 1.00 96.38 113 ARG A CA 1
ATOM 900 C C . ARG A 1 113 ? -0.702 2.713 3.459 1.00 96.38 113 ARG A C 1
ATOM 902 O O . ARG A 1 113 ? -0.156 1.694 3.043 1.00 96.38 113 ARG A O 1
ATOM 909 N N . HIS A 1 114 ? -2.023 2.900 3.441 1.00 97.19 114 HIS A N 1
ATOM 910 C CA . HIS A 1 114 ? -2.988 1.951 2.873 1.00 97.19 114 HIS A CA 1
ATOM 911 C C . HIS A 1 114 ? -3.637 2.449 1.573 1.00 97.19 114 HIS A C 1
ATOM 913 O O . HIS A 1 114 ? -4.230 1.651 0.853 1.00 97.19 114 HIS A O 1
ATOM 919 N N . ASN A 1 115 ? -3.528 3.736 1.241 1.00 96.94 115 ASN A N 1
ATOM 920 C CA . ASN A 1 115 ? -3.961 4.297 -0.031 1.00 96.94 115 ASN A CA 1
ATOM 921 C C . ASN A 1 115 ? -2.824 4.251 -1.055 1.00 96.94 115 ASN A C 1
ATOM 923 O O . ASN A 1 115 ? -1.933 5.099 -1.049 1.00 96.94 115 ASN A O 1
ATOM 927 N N . ILE A 1 116 ? -2.880 3.300 -1.986 1.00 97.31 116 ILE A N 1
ATOM 928 C CA . ILE A 1 116 ? -1.816 3.112 -2.982 1.00 97.31 116 ILE A CA 1
ATOM 929 C C . ILE A 1 116 ? -1.681 4.347 -3.893 1.00 97.31 116 ILE A C 1
ATOM 931 O O . ILE A 1 116 ? -0.582 4.640 -4.361 1.00 97.31 116 ILE A O 1
ATOM 935 N N . ALA A 1 117 ? -2.755 5.122 -4.099 1.00 96.25 117 ALA A N 1
ATOM 936 C CA . ALA A 1 117 ? -2.719 6.343 -4.912 1.00 96.25 117 ALA A CA 1
ATOM 937 C C . ALA A 1 117 ? -1.736 7.395 -4.364 1.00 96.25 117 ALA A C 1
ATOM 939 O O . ALA A 1 117 ? -1.145 8.150 -5.138 1.00 96.25 117 ALA A O 1
ATOM 940 N N . THR A 1 118 ? -1.481 7.395 -3.048 1.00 95.69 118 THR A N 1
ATOM 941 C CA . THR A 1 118 ? -0.505 8.282 -2.392 1.00 95.69 118 THR A CA 1
ATOM 942 C C . THR A 1 118 ? 0.904 8.121 -2.970 1.00 95.69 118 THR A C 1
ATOM 944 O O . THR A 1 118 ? 1.700 9.059 -2.931 1.00 95.69 118 THR A O 1
ATOM 947 N N . ALA A 1 119 ? 1.218 6.964 -3.559 1.00 95.94 119 ALA A N 1
ATOM 948 C CA . ALA A 1 119 ? 2.507 6.720 -4.187 1.00 95.94 119 ALA A CA 1
ATOM 949 C C . ALA A 1 119 ? 2.805 7.630 -5.385 1.00 95.94 119 ALA A C 1
ATOM 951 O O . ALA A 1 119 ? 3.961 7.939 -5.647 1.00 95.94 119 ALA A O 1
ATOM 952 N N . LEU A 1 120 ? 1.769 8.054 -6.110 1.00 94.94 120 LEU A N 1
ATOM 953 C CA . LEU A 1 120 ? 1.878 8.876 -7.314 1.00 94.94 120 LEU A CA 1
ATOM 954 C C . LEU A 1 120 ? 1.315 10.277 -7.037 1.00 94.94 120 LEU A C 1
ATOM 956 O O . LEU A 1 120 ? 0.557 10.843 -7.827 1.00 94.94 120 LEU A O 1
ATOM 960 N N . SER A 1 121 ? 1.670 10.833 -5.874 1.00 88.31 121 SER A N 1
ATOM 961 C CA . SER A 1 121 ? 1.259 12.179 -5.469 1.00 88.31 121 SER A CA 1
ATOM 962 C C . SER A 1 121 ? 1.565 13.211 -6.566 1.00 88.31 121 SER A C 1
ATOM 964 O O . SER A 1 121 ? 2.645 13.204 -7.157 1.00 88.31 121 SER A O 1
ATOM 966 N N . GLY A 1 122 ? 0.601 14.089 -6.850 1.00 90.25 122 GLY A N 1
ATOM 967 C CA . GLY A 1 122 ? 0.689 15.087 -7.923 1.00 90.25 122 GLY A CA 1
ATOM 968 C C . GLY A 1 122 ? 0.073 14.663 -9.261 1.00 90.25 122 GLY A C 1
ATOM 969 O O . GLY A 1 122 ? -0.238 15.541 -10.059 1.00 90.25 122 GLY A O 1
ATOM 970 N N . ALA A 1 123 ? -0.183 13.367 -9.483 1.00 90.88 123 ALA A N 1
ATOM 971 C CA . ALA A 1 123 ? -0.893 12.880 -10.672 1.00 90.88 123 ALA A CA 1
ATOM 972 C C . ALA A 1 123 ? -2.433 12.935 -10.545 1.00 90.88 123 ALA A C 1
ATOM 974 O O . ALA A 1 123 ? -3.124 12.587 -11.495 1.00 90.88 123 ALA A O 1
ATOM 975 N N . ASN A 1 124 ? -2.968 13.375 -9.394 1.00 89.44 124 ASN A N 1
ATOM 976 C CA . ASN A 1 124 ? -4.409 13.459 -9.094 1.00 89.44 124 ASN A CA 1
ATOM 977 C C . ASN A 1 124 ? -5.173 12.157 -9.403 1.00 89.44 124 ASN A C 1
ATOM 979 O O . ASN A 1 124 ? -6.190 12.172 -10.090 1.00 89.44 124 ASN A O 1
ATOM 983 N N . LEU A 1 125 ? -4.655 11.024 -8.923 1.00 93.50 125 LEU A N 1
ATOM 984 C CA . LEU A 1 125 ? -5.239 9.714 -9.203 1.00 93.50 125 LEU A CA 1
ATOM 985 C C . LEU A 1 125 ? -6.377 9.359 -8.239 1.00 93.50 125 LEU A C 1
ATOM 987 O O . LEU A 1 125 ? -6.265 9.661 -7.045 1.00 93.50 125 LEU A O 1
ATOM 991 N N . PRO A 1 126 ? -7.395 8.621 -8.721 1.00 93.94 126 PRO A N 1
ATOM 992 C CA . PRO A 1 126 ? -8.414 8.017 -7.877 1.00 93.94 126 PRO A CA 1
ATOM 993 C C . PRO A 1 126 ? -7.816 7.193 -6.738 1.00 93.94 126 PRO A C 1
ATOM 995 O O . PRO A 1 126 ? -6.914 6.372 -6.948 1.00 93.94 126 PRO A O 1
ATOM 998 N N . MET A 1 127 ? -8.345 7.382 -5.530 1.00 94.94 127 MET A N 1
ATOM 999 C CA . MET A 1 127 ? -7.944 6.643 -4.330 1.00 94.94 127 MET A CA 1
ATOM 1000 C C . MET A 1 127 ? -8.043 5.128 -4.542 1.00 94.94 127 MET A C 1
ATOM 1002 O O . MET A 1 127 ? -8.995 4.643 -5.141 1.00 94.94 127 MET A O 1
ATOM 1006 N N . LEU A 1 128 ? -7.101 4.358 -3.998 1.00 96.62 128 LEU A N 1
ATOM 1007 C CA . LEU A 1 128 ? -7.204 2.899 -3.959 1.00 96.62 128 LEU A CA 1
ATOM 1008 C C . LEU A 1 128 ? -6.770 2.396 -2.586 1.00 96.62 128 LEU A C 1
ATOM 1010 O O . LEU A 1 128 ? -5.578 2.203 -2.334 1.00 96.62 128 LEU A O 1
ATOM 1014 N N . LEU A 1 129 ? -7.739 2.206 -1.690 1.00 96.88 129 LEU A N 1
ATOM 1015 C CA . LEU A 1 129 ? -7.475 1.716 -0.340 1.00 96.88 129 LEU A CA 1
ATOM 1016 C C . LEU A 1 129 ? -7.314 0.202 -0.337 1.00 96.88 129 LEU A C 1
ATOM 1018 O O . LEU A 1 129 ? -8.184 -0.534 -0.802 1.00 96.88 129 LEU A O 1
ATOM 1022 N N . TRP A 1 130 ? -6.226 -0.242 0.274 1.00 96.56 130 TRP A N 1
ATOM 1023 C CA . TRP A 1 130 ? -5.864 -1.626 0.519 1.00 96.56 130 TRP A CA 1
ATOM 1024 C C . TRP A 1 130 ? -5.928 -1.895 2.021 1.00 96.56 130 TRP A C 1
ATOM 1026 O O . TRP A 1 130 ? -5.080 -1.412 2.760 1.00 96.56 130 TRP A O 1
ATOM 1036 N N . GLN A 1 131 ? -6.898 -2.677 2.500 1.00 95.44 131 GLN A N 1
ATOM 1037 C CA . GLN A 1 131 ? -6.987 -3.010 3.928 1.00 95.44 131 GLN A CA 1
ATOM 1038 C C . 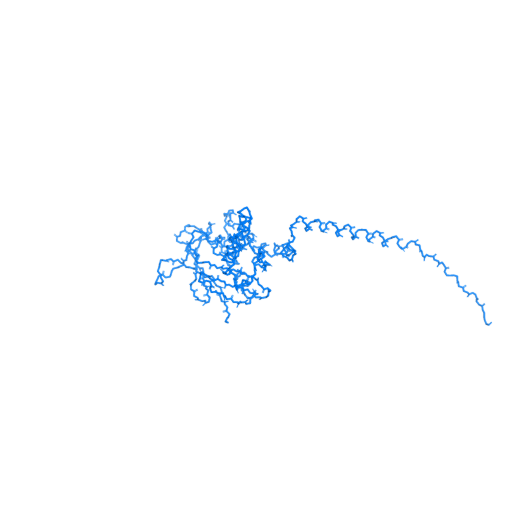GLN A 1 131 ? -7.239 -4.496 4.162 1.00 95.44 131 GLN A C 1
ATOM 1040 O O . GLN A 1 131 ? -8.236 -5.063 3.714 1.00 95.44 131 GLN A O 1
ATOM 1045 N N . ARG A 1 132 ? -6.352 -5.136 4.926 1.00 94.62 132 ARG A N 1
ATOM 1046 C CA . ARG A 1 132 ? -6.443 -6.562 5.245 1.00 94.62 132 ARG A CA 1
ATOM 1047 C C . ARG A 1 132 ? -7.367 -6.826 6.432 1.00 94.62 132 ARG A C 1
ATOM 1049 O O . ARG A 1 132 ? -7.378 -6.098 7.415 1.00 94.62 132 ARG A O 1
ATOM 1056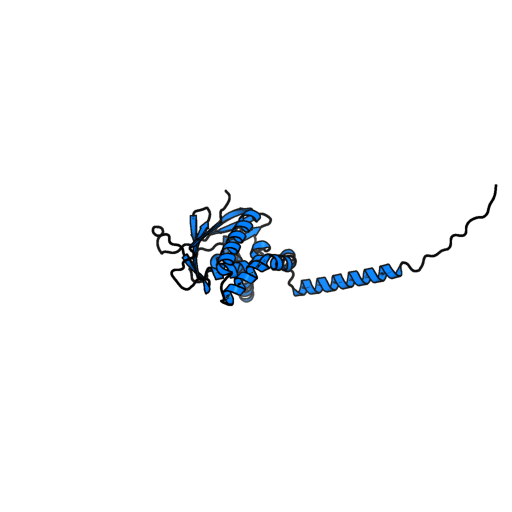 N N . SER A 1 133 ? -8.113 -7.925 6.356 1.00 92.12 133 SER A N 1
ATOM 1057 C CA . SER A 1 133 ? -8.878 -8.505 7.458 1.00 92.12 133 SER A CA 1
ATOM 1058 C C . SER A 1 133 ? -8.815 -10.036 7.374 1.00 92.12 133 SER A C 1
ATOM 1060 O O . SER A 1 133 ? -9.512 -10.679 6.585 1.00 92.12 133 SER A O 1
ATOM 1062 N N . GLY A 1 134 ? -7.919 -10.644 8.152 1.00 92.56 134 GLY A N 1
ATOM 1063 C CA . GLY A 1 134 ? -7.646 -12.080 8.112 1.00 92.56 134 GLY A CA 1
ATOM 1064 C C . GLY A 1 134 ? -7.119 -12.538 6.747 1.00 92.56 134 GLY A C 1
ATOM 1065 O O . GLY A 1 134 ? -6.058 -12.098 6.301 1.00 92.56 134 GLY A O 1
ATOM 1066 N N . ASN A 1 135 ? -7.857 -13.434 6.087 1.00 94.69 135 ASN A N 1
ATOM 1067 C CA . ASN A 1 135 ? -7.566 -13.901 4.720 1.00 94.69 135 ASN A CA 1
ATOM 1068 C C . ASN A 1 135 ? -8.354 -13.136 3.646 1.00 94.69 135 ASN A C 1
ATOM 1070 O O . ASN A 1 135 ? -8.271 -13.457 2.465 1.00 94.69 135 ASN A O 1
ATOM 1074 N N . THR A 1 136 ? -9.138 -12.138 4.047 1.00 94.81 136 THR A N 1
ATOM 1075 C CA . THR A 1 136 ? -9.847 -11.244 3.135 1.00 94.81 136 THR A CA 1
ATOM 1076 C C . THR A 1 136 ? -9.109 -9.917 3.060 1.00 94.81 136 THR A C 1
ATOM 1078 O O . THR A 1 136 ? -8.552 -9.438 4.047 1.00 94.81 136 THR A O 1
ATOM 1081 N N . LEU A 1 137 ? -9.122 -9.305 1.888 1.00 95.62 137 LEU A N 1
ATOM 1082 C CA . LEU A 1 137 ? -8.706 -7.932 1.689 1.00 95.62 137 LEU A CA 1
ATOM 1083 C C . LEU A 1 137 ? -9.910 -7.113 1.226 1.00 95.62 137 LEU A C 1
ATOM 1085 O O . LEU A 1 137 ? -10.702 -7.560 0.395 1.00 95.62 137 LEU A O 1
ATOM 1089 N N . TRP A 1 138 ? -10.039 -5.917 1.777 1.00 95.44 138 TRP A N 1
ATOM 1090 C CA . TRP A 1 138 ? -10.888 -4.871 1.250 1.00 95.44 138 TRP A CA 1
ATOM 1091 C C . TRP A 1 138 ? -10.094 -4.018 0.271 1.00 95.44 138 TRP A C 1
ATOM 1093 O O . TRP A 1 138 ? -9.071 -3.441 0.641 1.00 95.44 138 TRP A O 1
ATOM 1103 N N . LEU A 1 139 ? -10.601 -3.932 -0.953 1.00 96.00 139 LEU A N 1
ATOM 1104 C CA . LEU A 1 139 ? -10.153 -2.976 -1.950 1.00 96.00 139 LEU A CA 1
ATOM 1105 C C . LEU A 1 139 ? -11.269 -1.953 -2.152 1.00 96.00 139 LEU A C 1
ATOM 1107 O O . LEU A 1 139 ? -12.379 -2.334 -2.530 1.00 96.00 139 LEU A O 1
ATOM 1111 N N . VAL A 1 140 ? -11.002 -0.687 -1.845 1.00 95.38 140 VAL A N 1
ATOM 1112 C CA . VAL A 1 140 ? -11.997 0.391 -1.936 1.00 95.38 140 VAL A CA 1
ATOM 1113 C C . VAL A 1 140 ? -11.499 1.440 -2.920 1.00 95.38 140 VAL A C 1
ATOM 1115 O O . VAL A 1 140 ? -10.375 1.921 -2.778 1.00 95.38 140 VAL A O 1
ATOM 1118 N N . ASP A 1 141 ? -12.321 1.752 -3.917 1.00 93.88 141 ASP A N 1
ATOM 1119 C CA . ASP A 1 141 ? -12.038 2.790 -4.912 1.00 93.88 141 ASP A CA 1
ATOM 1120 C C . ASP A 1 141 ? -12.508 4.182 -4.451 1.00 93.88 141 ASP A C 1
ATOM 1122 O O . ASP A 1 141 ? -13.000 4.355 -3.333 1.00 93.88 141 ASP A O 1
ATOM 1126 N N . GLU A 1 142 ? -12.317 5.188 -5.305 1.00 91.25 142 GLU A N 1
ATOM 1127 C CA . GLU A 1 142 ? -12.700 6.580 -5.040 1.00 91.25 142 GLU A CA 1
ATOM 1128 C C . GLU A 1 142 ? -14.218 6.777 -4.898 1.00 91.25 142 GLU A C 1
ATOM 1130 O O . GLU A 1 142 ? -14.655 7.632 -4.133 1.00 91.25 142 GLU A O 1
ATOM 1135 N N . GLU A 1 143 ? -15.031 5.941 -5.548 1.00 90.25 143 GLU A N 1
ATOM 1136 C CA . GLU A 1 143 ? -16.491 5.922 -5.371 1.00 90.25 143 GLU A CA 1
ATOM 1137 C C . GLU A 1 143 ? -16.921 5.193 -4.085 1.00 90.25 143 GLU A C 1
ATOM 1139 O O . GLU A 1 143 ? -18.105 4.929 -3.860 1.00 90.25 143 GLU A O 1
ATOM 1144 N N . GLU A 1 144 ? -15.953 4.848 -3.235 1.00 87.12 144 GLU A N 1
ATOM 1145 C CA . GLU A 1 144 ? -16.116 4.090 -2.005 1.00 87.12 144 GLU A CA 1
ATOM 1146 C C . GLU A 1 144 ? -16.718 2.686 -2.204 1.00 87.12 144 GLU A C 1
ATOM 1148 O O . GLU A 1 144 ? -17.216 2.066 -1.253 1.00 87.12 144 GLU A O 1
ATOM 1153 N N . GLN A 1 145 ? -16.638 2.130 -3.417 1.00 90.31 145 GLN A N 1
ATOM 1154 C CA . GLN A 1 145 ? -17.112 0.782 -3.692 1.00 90.31 145 GLN A CA 1
ATOM 1155 C C . GLN A 1 145 ? -16.143 -0.235 -3.089 1.00 90.31 145 GLN A C 1
ATOM 1157 O O . GLN A 1 145 ? -15.021 -0.455 -3.552 1.00 90.31 145 GLN A O 1
ATOM 1162 N N . ALA A 1 146 ? -16.598 -0.885 -2.022 1.00 92.50 146 ALA A N 1
ATOM 1163 C CA . ALA A 1 146 ? -15.789 -1.819 -1.262 1.00 92.50 146 ALA A CA 1
ATOM 1164 C C . ALA A 1 146 ? -15.906 -3.250 -1.809 1.00 92.50 146 ALA A C 1
ATOM 1166 O O . ALA A 1 146 ? -16.944 -3.908 -1.693 1.00 92.50 146 ALA A O 1
ATOM 1167 N N . ARG A 1 147 ? -14.805 -3.768 -2.354 1.00 93.69 147 ARG A N 1
ATOM 1168 C CA . ARG A 1 147 ? -14.688 -5.144 -2.845 1.00 93.69 147 ARG A CA 1
ATOM 1169 C C . ARG A 1 147 ? -13.982 -6.003 -1.800 1.00 93.69 147 ARG A C 1
ATOM 1171 O O . ARG A 1 147 ? -12.904 -5.651 -1.329 1.00 93.69 147 ARG A O 1
ATOM 1178 N N . ARG A 1 148 ? -14.573 -7.149 -1.449 1.00 94.25 148 ARG A N 1
ATOM 1179 C CA . ARG A 1 148 ? -13.922 -8.176 -0.618 1.00 94.25 148 ARG A CA 1
ATOM 1180 C C . ARG A 1 148 ? -13.291 -9.231 -1.507 1.00 94.25 148 ARG A C 1
ATOM 1182 O O . ARG A 1 148 ? -13.987 -9.850 -2.311 1.00 94.25 148 ARG A O 1
ATOM 1189 N N . VAL A 1 149 ? -11.996 -9.447 -1.338 1.00 94.50 149 VAL A N 1
ATOM 1190 C CA . VAL A 1 149 ? -11.196 -10.304 -2.216 1.00 94.50 149 VAL A CA 1
ATOM 1191 C C . VAL A 1 149 ? -10.306 -11.225 -1.395 1.00 94.50 149 VAL A C 1
ATOM 1193 O O . VAL A 1 149 ? -10.045 -10.961 -0.220 1.00 94.50 149 VAL A O 1
ATOM 1196 N N . ASP A 1 150 ? -9.844 -12.315 -2.001 1.00 95.75 150 ASP A N 1
ATOM 1197 C CA . ASP A 1 150 ? -8.848 -13.174 -1.366 1.00 95.75 150 ASP A CA 1
ATOM 1198 C C . ASP A 1 150 ? -7.516 -12.424 -1.232 1.00 95.75 150 ASP A C 1
ATOM 1200 O O . ASP A 1 150 ? -6.984 -11.887 -2.210 1.00 95.75 150 ASP A O 1
ATOM 1204 N N . PHE A 1 151 ? -6.988 -12.376 -0.009 1.00 95.62 151 PHE A N 1
ATOM 1205 C CA . PHE A 1 151 ? -5.773 -11.627 0.293 1.00 95.62 151 PHE A CA 1
ATOM 1206 C C . PHE A 1 151 ? -4.553 -12.174 -0.455 1.00 95.62 151 PHE A C 1
ATOM 1208 O O . PHE A 1 151 ? -3.765 -11.391 -0.980 1.00 95.62 151 PHE A O 1
ATOM 1215 N N . LEU A 1 152 ? -4.390 -13.500 -0.523 1.00 95.38 152 LEU A N 1
ATOM 1216 C CA . LEU A 1 152 ? -3.216 -14.107 -1.153 1.00 95.38 152 LEU A CA 1
ATOM 1217 C C . LEU A 1 152 ? -3.206 -13.847 -2.658 1.00 95.38 152 LEU A C 1
ATOM 1219 O O . LEU A 1 152 ? -2.165 -13.496 -3.211 1.00 95.38 152 LEU A O 1
ATOM 1223 N N . SER A 1 153 ? -4.369 -13.951 -3.298 1.00 94.50 153 SER A N 1
ATOM 1224 C CA . SER A 1 153 ? -4.531 -13.638 -4.712 1.00 94.50 153 SER A CA 1
ATOM 1225 C C . SER A 1 153 ? -4.144 -12.192 -5.014 1.00 94.50 153 SER A C 1
ATOM 1227 O O . SER A 1 153 ? -3.348 -11.959 -5.922 1.00 94.50 153 SER A O 1
ATOM 1229 N N . LEU A 1 154 ? -4.669 -11.205 -4.273 1.00 95.19 154 LEU A N 1
ATOM 1230 C CA . LEU A 1 154 ? -4.343 -9.807 -4.577 1.00 95.19 154 LEU A CA 1
ATOM 1231 C C . LEU A 1 154 ? -2.902 -9.458 -4.194 1.00 95.19 154 LEU A C 1
ATOM 1233 O O . LEU A 1 154 ? -2.243 -8.726 -4.932 1.00 95.19 154 LEU A O 1
ATOM 1237 N N . ARG A 1 155 ? -2.373 -10.033 -3.105 1.00 96.44 155 ARG A N 1
ATOM 1238 C CA . ARG A 1 155 ? -0.950 -9.931 -2.747 1.00 96.44 155 ARG A CA 1
ATOM 1239 C C . ARG A 1 155 ? -0.062 -10.336 -3.923 1.00 96.44 155 ARG A C 1
ATOM 1241 O O . ARG A 1 155 ? 0.826 -9.572 -4.280 1.00 96.44 155 ARG A O 1
ATOM 1248 N N . GLN A 1 156 ? -0.318 -11.488 -4.545 1.00 96.62 156 GLN A N 1
ATOM 1249 C CA . GLN A 1 156 ? 0.466 -11.966 -5.691 1.00 96.62 156 GLN A CA 1
ATOM 1250 C C . GLN A 1 156 ? 0.406 -11.004 -6.885 1.00 96.62 156 GLN A C 1
ATOM 1252 O O . GLN A 1 156 ? 1.398 -10.824 -7.593 1.00 96.62 156 GLN A O 1
ATOM 1257 N N . ARG A 1 157 ? -0.741 -10.350 -7.111 1.00 96.44 157 ARG A N 1
ATOM 1258 C CA . ARG A 1 157 ? -0.869 -9.318 -8.152 1.00 96.44 157 ARG A CA 1
ATOM 1259 C C . ARG A 1 157 ? -0.020 -8.091 -7.835 1.00 96.44 157 ARG A C 1
ATOM 1261 O O . ARG A 1 157 ? 0.720 -7.632 -8.699 1.00 96.44 157 ARG A O 1
ATOM 1268 N N . LEU A 1 158 ? -0.057 -7.612 -6.593 1.00 97.31 158 LEU A N 1
ATOM 1269 C CA . LEU A 1 158 ? 0.773 -6.486 -6.164 1.00 97.31 158 LEU A CA 1
ATOM 1270 C C . LEU A 1 158 ? 2.276 -6.829 -6.206 1.00 97.31 158 LEU A C 1
ATOM 1272 O O . LEU A 1 158 ? 3.081 -5.997 -6.618 1.00 97.31 158 LEU A O 1
ATOM 1276 N N . GLU A 1 159 ? 2.650 -8.070 -5.869 1.00 98.00 159 GLU A N 1
ATOM 1277 C CA . GLU A 1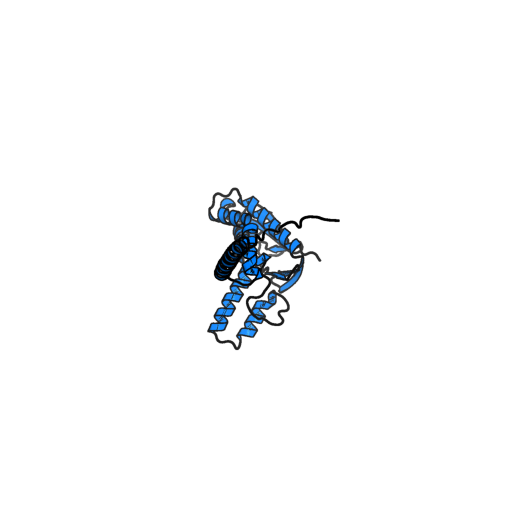 159 ? 4.011 -8.597 -6.060 1.00 98.00 159 GLU A CA 1
ATOM 1278 C C . GLU A 1 159 ? 4.419 -8.590 -7.532 1.00 98.00 159 GLU A C 1
ATOM 1280 O O . GLU A 1 159 ? 5.493 -8.099 -7.861 1.00 98.00 159 GLU A O 1
ATOM 1285 N N . THR A 1 160 ? 3.543 -9.050 -8.426 1.00 98.00 160 THR A N 1
ATOM 1286 C CA . THR A 1 160 ? 3.804 -9.051 -9.873 1.00 98.00 160 THR A CA 1
ATOM 1287 C C . THR A 1 160 ? 4.053 -7.635 -10.396 1.00 98.00 160 THR A C 1
ATOM 1289 O O . THR A 1 160 ? 4.987 -7.418 -11.171 1.00 98.00 160 THR A O 1
ATOM 1292 N N . ILE A 1 161 ? 3.261 -6.657 -9.945 1.00 98.06 161 ILE A N 1
ATOM 1293 C CA . ILE A 1 161 ? 3.441 -5.242 -10.297 1.00 98.06 161 ILE A CA 1
ATOM 1294 C C . ILE A 1 161 ? 4.804 -4.740 -9.809 1.00 98.06 161 ILE A C 1
ATOM 1296 O O . ILE A 1 161 ? 5.575 -4.179 -10.590 1.00 98.06 161 ILE A O 1
ATOM 1300 N N . GLY A 1 162 ? 5.130 -4.965 -8.534 1.00 98.31 162 GLY A N 1
ATOM 1301 C CA . GLY A 1 162 ? 6.397 -4.511 -7.970 1.00 98.31 162 GLY A CA 1
ATOM 1302 C C . GLY A 1 162 ? 7.615 -5.190 -8.607 1.00 98.31 162 GLY A C 1
ATOM 1303 O O . GLY A 1 162 ? 8.594 -4.514 -8.916 1.00 98.31 162 GLY A O 1
ATOM 1304 N N . ASP A 1 163 ? 7.554 -6.496 -8.878 1.00 98.56 163 ASP A N 1
ATOM 1305 C CA . ASP A 1 163 ? 8.630 -7.231 -9.551 1.00 98.56 163 ASP A CA 1
ATOM 1306 C C . ASP A 1 163 ? 8.820 -6.736 -10.994 1.00 98.56 163 ASP A C 1
ATOM 1308 O O . ASP A 1 163 ? 9.956 -6.494 -11.405 1.00 98.56 163 ASP A O 1
ATOM 1312 N N . THR A 1 164 ? 7.727 -6.452 -11.715 1.00 98.00 164 THR A N 1
ATOM 1313 C CA . THR A 1 164 ? 7.775 -5.848 -13.059 1.00 98.00 164 THR A CA 1
ATOM 1314 C C . THR A 1 164 ? 8.494 -4.498 -13.040 1.00 98.00 164 THR A C 1
ATOM 1316 O O . THR A 1 164 ? 9.410 -4.264 -13.832 1.00 98.00 164 THR A O 1
ATOM 1319 N N . LEU A 1 165 ? 8.131 -3.606 -12.114 1.00 97.94 165 LEU A N 1
ATOM 1320 C CA . LEU A 1 165 ? 8.781 -2.299 -11.974 1.00 97.94 165 LEU A CA 1
ATOM 1321 C C . LEU A 1 165 ? 10.255 -2.439 -11.566 1.00 97.94 165 LEU A C 1
ATOM 1323 O O . LEU A 1 165 ? 11.125 -1.773 -12.130 1.00 97.94 165 LEU A O 1
ATOM 1327 N N . ALA A 1 166 ? 10.561 -3.326 -10.619 1.00 98.19 166 ALA A N 1
ATOM 1328 C CA . ALA A 1 166 ? 11.925 -3.548 -10.155 1.00 98.19 166 ALA A CA 1
ATOM 1329 C C . ALA A 1 166 ? 12.839 -4.081 -11.264 1.00 98.19 166 ALA A C 1
ATOM 1331 O O . ALA A 1 166 ? 13.990 -3.653 -11.364 1.00 98.19 166 ALA A O 1
ATOM 1332 N N . ASP A 1 167 ? 12.337 -4.980 -12.109 1.00 97.56 167 ASP A N 1
ATOM 1333 C CA . ASP A 1 167 ? 13.067 -5.491 -13.267 1.00 97.56 167 ASP A CA 1
ATOM 1334 C C . ASP A 1 167 ? 13.307 -4.383 -14.300 1.00 97.56 167 ASP A C 1
ATOM 1336 O O . ASP A 1 167 ? 14.441 -4.198 -14.757 1.00 97.56 167 ASP A O 1
ATOM 1340 N N . LEU A 1 168 ? 12.282 -3.577 -14.604 1.00 96.56 168 LEU A N 1
ATOM 1341 C CA . LEU A 1 168 ? 12.383 -2.456 -15.542 1.00 96.56 168 LEU A CA 1
ATOM 1342 C C . LEU A 1 168 ? 13.405 -1.395 -15.113 1.00 96.56 168 LEU A C 1
ATOM 1344 O O . LEU A 1 168 ? 14.038 -0.787 -15.984 1.00 96.56 168 LEU A O 1
ATOM 1348 N N . PHE A 1 169 ? 13.580 -1.183 -13.810 1.00 97.06 169 PHE A N 1
ATOM 1349 C CA . PHE A 1 169 ? 14.478 -0.169 -13.255 1.00 97.06 169 PHE A CA 1
ATOM 1350 C C . PHE A 1 169 ? 15.814 -0.716 -12.732 1.00 97.06 169 PHE A C 1
ATOM 1352 O O . PHE A 1 169 ? 16.671 0.060 -12.305 1.00 97.06 169 PHE A O 1
ATOM 1359 N N . SER A 1 170 ? 16.035 -2.030 -12.814 1.00 96.31 170 SER A N 1
ATOM 1360 C CA . SER A 1 170 ? 17.214 -2.720 -12.270 1.00 96.31 170 SER A CA 1
ATOM 1361 C C . SER A 1 170 ? 18.559 -2.192 -12.788 1.00 96.31 170 SER A C 1
ATOM 1363 O O . SER A 1 170 ? 19.555 -2.218 -12.065 1.00 96.31 170 SER A O 1
ATOM 1365 N N . SER A 1 171 ? 18.596 -1.685 -14.023 1.00 94.88 171 SER A N 1
ATOM 1366 C CA . SER A 1 171 ? 19.808 -1.167 -14.663 1.00 94.88 171 SER A CA 1
ATOM 1367 C C . SER A 1 171 ? 20.061 0.324 -14.423 1.00 94.88 171 SER A C 1
ATOM 1369 O O . SER A 1 171 ? 21.038 0.855 -14.950 1.00 94.88 171 SER A O 1
ATOM 1371 N N . SER A 1 172 ? 19.189 1.028 -13.693 1.00 95.75 172 SER A N 1
ATOM 1372 C CA . SER A 1 172 ? 19.363 2.464 -13.460 1.00 95.75 172 SER A CA 1
ATOM 1373 C C . SER A 1 172 ? 20.594 2.750 -12.598 1.00 95.75 172 SER A C 1
ATOM 1375 O O . SER A 1 172 ? 20.898 2.048 -11.630 1.00 95.75 172 SER A O 1
ATOM 1377 N N . THR A 1 173 ? 21.305 3.826 -12.930 1.00 96.38 173 THR A N 1
ATOM 1378 C CA . THR A 1 173 ? 22.425 4.353 -12.147 1.00 96.38 173 THR A CA 1
ATOM 1379 C C . THR A 1 173 ? 22.002 5.334 -11.059 1.00 96.38 173 THR A C 1
ATOM 1381 O O . THR A 1 173 ? 22.802 5.582 -10.152 1.00 96.38 173 THR A O 1
ATOM 1384 N N . GLN A 1 174 ? 20.765 5.835 -11.103 1.00 97.94 174 GLN A N 1
ATOM 1385 C CA . GLN A 1 174 ? 20.281 6.894 -10.220 1.00 97.94 174 GLN A CA 1
ATOM 1386 C C . GLN A 1 174 ? 20.095 6.403 -8.771 1.00 97.94 174 GLN A C 1
ATOM 1388 O O . GLN A 1 174 ? 19.501 5.339 -8.556 1.00 97.94 174 GLN A O 1
ATOM 1393 N N . PRO A 1 175 ? 20.576 7.150 -7.753 1.00 97.25 175 PRO A N 1
ATOM 1394 C CA . PRO A 1 175 ? 20.539 6.703 -6.359 1.00 97.25 175 PRO A CA 1
ATOM 1395 C C . PRO A 1 175 ? 19.138 6.393 -5.818 1.00 97.25 175 PRO A C 1
ATOM 1397 O O . PRO A 1 175 ? 18.964 5.370 -5.155 1.00 97.25 175 PRO A O 1
ATOM 1400 N N . HIS A 1 176 ? 18.136 7.234 -6.106 1.00 96.56 176 HIS A N 1
ATOM 1401 C CA . HIS A 1 176 ? 16.768 7.031 -5.609 1.00 96.56 176 HIS A CA 1
ATOM 1402 C C . HIS A 1 176 ? 16.118 5.790 -6.226 1.00 96.56 176 HIS A C 1
ATOM 1404 O O . HIS A 1 176 ? 15.503 5.003 -5.511 1.00 96.56 176 HIS A O 1
ATOM 1410 N N . VAL A 1 177 ? 16.345 5.552 -7.522 1.00 97.94 177 VAL A N 1
ATOM 1411 C CA . VAL A 1 177 ? 15.857 4.356 -8.221 1.00 97.94 177 VAL A CA 1
ATOM 1412 C C . VAL A 1 177 ? 16.476 3.088 -7.637 1.00 97.94 177 VAL A C 1
ATOM 1414 O O . VAL A 1 177 ? 15.761 2.144 -7.302 1.00 97.94 177 VAL A O 1
ATOM 1417 N N . LYS A 1 178 ? 17.800 3.075 -7.431 1.00 98.12 178 LYS A N 1
ATOM 1418 C CA . LYS A 1 178 ? 18.493 1.945 -6.790 1.00 98.12 178 LYS A CA 1
ATOM 1419 C C . LYS A 1 178 ? 17.964 1.662 -5.389 1.00 98.12 178 LYS A C 1
ATOM 1421 O O . LYS A 1 178 ? 17.804 0.499 -5.025 1.00 98.12 178 LYS A O 1
ATOM 1426 N N . MET A 1 179 ? 17.699 2.710 -4.613 1.00 97.44 179 MET A N 1
ATOM 1427 C CA . MET A 1 179 ? 17.140 2.581 -3.272 1.00 97.44 179 MET A CA 1
ATOM 1428 C C . MET A 1 179 ? 15.754 1.928 -3.308 1.00 97.44 179 MET A C 1
ATOM 1430 O O . MET A 1 179 ? 15.543 0.955 -2.589 1.00 97.44 179 MET A O 1
ATOM 1434 N N . ALA A 1 180 ? 14.849 2.398 -4.170 1.00 98.19 180 ALA A N 1
ATOM 1435 C CA . ALA A 1 180 ? 13.506 1.833 -4.315 1.00 98.19 180 ALA A CA 1
ATOM 1436 C C . ALA A 1 180 ? 13.539 0.356 -4.755 1.00 98.19 180 ALA A C 1
ATOM 1438 O O . ALA A 1 180 ? 12.881 -0.489 -4.148 1.00 98.19 180 ALA A O 1
ATOM 1439 N N . VAL A 1 181 ? 14.377 0.013 -5.742 1.00 98.50 181 VAL A N 1
ATOM 1440 C CA . VAL A 1 181 ? 14.576 -1.381 -6.178 1.00 98.50 181 VAL A CA 1
ATOM 1441 C C . VAL A 1 181 ? 15.138 -2.242 -5.042 1.00 98.50 181 VAL A C 1
ATOM 1443 O O . VAL A 1 181 ? 14.653 -3.349 -4.809 1.00 98.50 181 VAL A O 1
ATOM 1446 N N . SER A 1 182 ? 16.137 -1.749 -4.304 1.00 97.62 182 SER A N 1
ATOM 1447 C CA . SER A 1 182 ? 16.721 -2.476 -3.170 1.00 97.62 182 SER A CA 1
ATOM 1448 C C . SER A 1 182 ? 15.699 -2.714 -2.058 1.00 97.62 182 SER A C 1
ATOM 1450 O O . SER A 1 182 ? 15.623 -3.826 -1.540 1.00 97.62 182 SER A O 1
ATOM 1452 N N . GLN A 1 183 ? 14.903 -1.700 -1.709 1.00 96.56 183 GLN A N 1
ATOM 1453 C CA . GLN A 1 183 ? 13.829 -1.812 -0.718 1.00 96.56 183 GLN A CA 1
ATOM 1454 C C . GLN A 1 183 ? 12.806 -2.867 -1.138 1.00 96.56 183 GLN A C 1
ATOM 1456 O O . GLN A 1 183 ? 12.495 -3.766 -0.360 1.00 96.56 183 GLN A O 1
ATOM 1461 N N . TRP A 1 184 ? 12.356 -2.832 -2.395 1.00 98.19 184 TRP A N 1
ATOM 1462 C CA . TRP A 1 184 ? 11.441 -3.837 -2.931 1.00 98.19 184 TRP A CA 1
ATOM 1463 C C . TRP A 1 184 ? 12.006 -5.262 -2.865 1.00 98.19 184 TRP A C 1
ATOM 1465 O O . TRP A 1 184 ? 11.303 -6.203 -2.493 1.00 98.19 184 TRP A O 1
ATOM 1475 N N . ARG A 1 185 ? 13.289 -5.452 -3.195 1.00 98.06 185 ARG A N 1
ATOM 1476 C CA . ARG A 1 185 ? 13.940 -6.774 -3.131 1.00 98.06 185 ARG A CA 1
ATOM 1477 C C . ARG A 1 185 ? 14.118 -7.285 -1.700 1.00 98.06 185 ARG A C 1
ATOM 1479 O O . ARG A 1 185 ? 14.145 -8.492 -1.495 1.00 98.06 185 ARG A O 1
ATOM 1486 N N . GLN A 1 186 ? 14.217 -6.388 -0.722 1.00 97.06 186 GLN A N 1
ATOM 1487 C CA . GLN A 1 186 ? 14.353 -6.721 0.700 1.00 97.06 186 GLN A CA 1
ATOM 1488 C C . GLN A 1 186 ? 13.003 -6.810 1.436 1.00 97.06 186 GLN A C 1
ATOM 1490 O O . GLN A 1 186 ? 12.983 -7.119 2.628 1.00 97.06 186 GLN A O 1
ATOM 1495 N N . ARG A 1 187 ? 11.874 -6.594 0.743 1.00 97.25 187 ARG A N 1
ATOM 1496 C CA . ARG A 1 187 ? 10.531 -6.495 1.341 1.00 97.25 187 ARG A CA 1
ATOM 1497 C C . ARG A 1 187 ? 10.146 -7.681 2.227 1.00 97.25 187 ARG A C 1
ATOM 1499 O O . ARG A 1 187 ? 9.587 -7.473 3.293 1.00 97.25 187 ARG A O 1
ATOM 1506 N N . GLU A 1 188 ? 10.473 -8.915 1.833 1.00 96.25 188 GLU A N 1
ATOM 1507 C CA . GLU A 1 188 ? 10.108 -10.112 2.609 1.00 96.25 188 GLU A CA 1
ATOM 1508 C C . GLU A 1 188 ? 10.949 -10.243 3.882 1.00 96.25 188 GLU A C 1
ATOM 1510 O O . GLU A 1 188 ? 10.449 -10.676 4.918 1.00 96.25 188 GLU A O 1
ATOM 1515 N N . GLN A 1 189 ? 12.215 -9.822 3.839 1.00 94.62 189 GLN A N 1
ATOM 1516 C CA . GLN A 1 189 ? 13.046 -9.763 5.039 1.00 94.62 189 GLN A CA 1
ATOM 1517 C C . GLN A 1 189 ? 12.522 -8.691 6.003 1.00 94.62 189 GLN A C 1
ATOM 1519 O O . GLN A 1 189 ? 12.431 -8.932 7.206 1.00 94.62 189 GLN A O 1
ATOM 1524 N N . GLN A 1 190 ? 12.129 -7.529 5.476 1.00 93.75 190 GLN A N 1
ATOM 1525 C CA . GLN A 1 190 ? 11.514 -6.465 6.268 1.00 93.75 190 GLN A CA 1
ATOM 1526 C C . GLN A 1 190 ? 10.182 -6.921 6.885 1.00 93.75 190 GLN A C 1
ATOM 1528 O O . GLN A 1 190 ? 9.968 -6.746 8.081 1.00 93.75 190 GLN A O 1
ATOM 1533 N N . LEU A 1 191 ? 9.343 -7.609 6.107 1.00 94.62 191 LEU A N 1
ATOM 1534 C CA . LEU A 1 191 ? 8.081 -8.193 6.560 1.00 94.62 191 LEU A CA 1
ATOM 1535 C C . LEU A 1 191 ? 8.280 -9.143 7.751 1.00 94.62 191 LEU A C 1
ATOM 1537 O O . LEU A 1 191 ? 7.531 -9.087 8.724 1.00 94.62 191 LEU A O 1
ATOM 1541 N N . GLN A 1 192 ? 9.301 -10.003 7.695 1.00 92.44 192 GLN A N 1
ATOM 1542 C CA . GLN A 1 192 ? 9.643 -10.910 8.795 1.00 92.44 192 GLN A CA 1
ATOM 1543 C C . GLN A 1 192 ? 10.092 -10.154 10.049 1.00 92.44 192 GLN A C 1
ATOM 1545 O O . GLN A 1 192 ? 9.691 -10.512 11.158 1.00 92.44 192 GLN A O 1
ATOM 1550 N N . ASN A 1 193 ? 10.897 -9.102 9.882 1.00 90.31 193 ASN A N 1
ATOM 1551 C CA . ASN A 1 193 ? 11.359 -8.272 10.993 1.00 90.31 193 ASN A CA 1
ATOM 1552 C C . ASN A 1 193 ? 10.196 -7.538 11.677 1.00 90.31 193 ASN A C 1
ATOM 1554 O O . ASN A 1 193 ? 10.158 -7.457 12.907 1.00 90.31 193 ASN A O 1
ATOM 1558 N N . ASP A 1 194 ? 9.234 -7.061 10.888 1.00 90.62 194 ASP A N 1
ATOM 1559 C CA . ASP A 1 194 ? 8.096 -6.278 11.367 1.00 90.62 194 ASP A CA 1
ATOM 1560 C C . ASP A 1 194 ? 6.935 -7.142 11.877 1.00 90.62 194 ASP A C 1
ATOM 1562 O O . ASP A 1 194 ? 6.049 -6.638 12.570 1.00 90.62 194 ASP A O 1
ATOM 1566 N N . TYR A 1 195 ? 6.942 -8.448 11.584 1.00 90.12 195 TYR A N 1
ATOM 1567 C CA . TYR A 1 195 ? 5.857 -9.376 11.914 1.00 90.12 195 TYR A CA 1
ATOM 1568 C C . TYR A 1 195 ? 5.389 -9.266 13.365 1.00 90.12 195 TYR A C 1
ATOM 1570 O O . TYR A 1 195 ? 4.192 -9.147 13.629 1.00 90.12 195 TYR A O 1
ATOM 1578 N N . LEU A 1 196 ? 6.329 -9.280 14.314 1.00 86.38 196 LEU A N 1
ATOM 1579 C CA . LEU A 1 196 ? 5.998 -9.202 15.736 1.00 86.38 196 LEU A CA 1
ATOM 1580 C C . LEU A 1 196 ? 5.406 -7.845 16.113 1.00 86.38 196 LEU A C 1
ATOM 1582 O O . LEU A 1 196 ? 4.463 -7.811 16.900 1.00 86.38 196 LEU A O 1
ATOM 1586 N N . ALA A 1 197 ? 5.920 -6.749 15.551 1.00 88.00 197 ALA A N 1
ATOM 1587 C CA . ALA A 1 197 ? 5.430 -5.406 15.849 1.00 88.00 197 ALA A CA 1
ATOM 1588 C C . ALA A 1 197 ? 3.962 -5.266 15.432 1.00 88.00 197 ALA A C 1
ATOM 1590 O O . ALA A 1 197 ? 3.122 -4.912 16.256 1.00 88.00 197 ALA A O 1
ATOM 1591 N N . TYR A 1 198 ? 3.623 -5.671 14.206 1.00 85.56 198 TYR A N 1
ATOM 1592 C CA . TYR A 1 198 ? 2.237 -5.636 13.730 1.00 85.56 198 TYR A CA 1
ATOM 1593 C C . TYR A 1 198 ? 1.330 -6.659 14.425 1.00 85.56 198 TYR A C 1
ATOM 1595 O O . TYR A 1 198 ? 0.168 -6.361 14.685 1.00 85.56 198 TYR A O 1
ATOM 1603 N N . SER A 1 199 ? 1.839 -7.847 14.766 1.00 82.69 199 SER A N 1
ATOM 1604 C CA . SER A 1 199 ? 1.025 -8.891 15.411 1.00 82.69 199 SER A CA 1
ATOM 1605 C C . SER A 1 199 ? 0.708 -8.590 16.878 1.00 82.69 199 SER A C 1
ATOM 1607 O O . SER A 1 199 ? -0.294 -9.071 17.398 1.00 82.69 199 SER A O 1
ATOM 1609 N N . THR A 1 200 ? 1.572 -7.836 17.564 1.00 81.62 200 THR A N 1
ATOM 1610 C CA . THR A 1 200 ? 1.446 -7.566 19.008 1.00 81.62 200 THR A CA 1
ATOM 1611 C C . THR A 1 200 ? 1.067 -6.122 19.332 1.00 81.62 200 THR A C 1
ATOM 1613 O O . THR A 1 200 ? 0.687 -5.839 20.466 1.00 81.62 200 THR A O 1
ATOM 1616 N N . GLY A 1 201 ? 1.198 -5.199 18.375 1.00 79.94 201 GLY A N 1
ATOM 1617 C CA . GLY A 1 201 ? 1.073 -3.758 18.610 1.00 79.94 201 GLY A CA 1
ATOM 1618 C C . GLY A 1 201 ? 2.209 -3.171 19.459 1.00 79.94 201 GLY A C 1
ATOM 1619 O O . GLY A 1 201 ? 2.107 -2.037 19.924 1.00 79.94 201 GLY A O 1
ATOM 1620 N N . LEU A 1 202 ? 3.280 -3.932 19.708 1.00 81.19 202 LEU A N 1
ATOM 1621 C CA . LEU A 1 202 ? 4.428 -3.471 20.482 1.00 81.19 202 LEU A CA 1
ATOM 1622 C C . LEU A 1 202 ? 5.421 -2.737 19.585 1.00 81.19 202 LEU A C 1
ATOM 1624 O O . LEU A 1 202 ? 5.823 -3.234 18.533 1.00 81.19 202 LEU A O 1
ATOM 1628 N N . ASP A 1 203 ? 5.869 -1.571 20.044 1.00 77.62 203 ASP A N 1
ATOM 1629 C CA . ASP A 1 203 ? 6.952 -0.849 19.388 1.00 77.62 203 ASP A CA 1
ATOM 1630 C C . ASP A 1 203 ? 8.288 -1.618 19.474 1.00 77.62 203 ASP A C 1
ATOM 1632 O O . ASP A 1 203 ? 8.493 -2.506 20.310 1.00 77.62 203 ASP A O 1
ATOM 1636 N N . ALA A 1 204 ? 9.231 -1.258 18.599 1.00 75.31 204 ALA A N 1
ATOM 1637 C CA . ALA A 1 204 ? 10.530 -1.924 18.506 1.00 75.31 204 ALA A CA 1
ATOM 1638 C C . ALA A 1 204 ? 11.323 -1.892 19.825 1.00 75.31 204 ALA A C 1
ATOM 1640 O O . ALA A 1 204 ? 12.072 -2.824 20.120 1.00 75.31 204 ALA A O 1
ATOM 1641 N N . LYS A 1 205 ? 11.143 -0.844 20.640 1.00 79.81 205 LYS A N 1
ATOM 1642 C CA . LYS A 1 205 ? 11.833 -0.695 21.923 1.00 79.81 205 LYS A CA 1
ATOM 1643 C C . LYS A 1 205 ? 11.294 -1.696 22.943 1.00 79.81 205 LYS A C 1
ATOM 1645 O O . LYS A 1 205 ? 12.081 -2.374 23.595 1.00 79.81 205 LYS A O 1
ATOM 1650 N N . ARG A 1 206 ? 9.972 -1.842 23.040 1.00 79.44 206 ARG A N 1
ATOM 1651 C CA . ARG A 1 206 ? 9.312 -2.832 23.903 1.00 79.44 206 ARG A CA 1
ATOM 1652 C C . ARG A 1 206 ? 9.631 -4.258 23.468 1.00 79.44 206 ARG A C 1
ATOM 1654 O O . ARG A 1 206 ? 9.902 -5.096 24.322 1.00 79.44 206 ARG A O 1
ATOM 1661 N N . LEU A 1 207 ? 9.664 -4.526 22.162 1.00 82.25 207 LEU A N 1
ATOM 1662 C CA . LEU A 1 207 ? 10.087 -5.829 21.642 1.00 82.25 207 LEU A CA 1
ATOM 1663 C C . LEU A 1 207 ? 11.549 -6.143 21.983 1.00 82.25 207 LEU A C 1
ATOM 1665 O O . LEU A 1 207 ? 11.851 -7.281 22.337 1.00 82.25 207 LEU A O 1
ATOM 1669 N N . ALA A 1 208 ? 12.448 -5.156 21.918 1.00 81.88 208 ALA A N 1
ATOM 1670 C CA . ALA A 1 208 ? 13.838 -5.329 22.337 1.00 81.88 208 ALA A CA 1
ATOM 1671 C C . ALA A 1 208 ? 13.940 -5.647 23.837 1.00 81.88 208 ALA A C 1
ATOM 1673 O O . ALA A 1 208 ? 14.592 -6.621 24.203 1.00 81.88 208 ALA A O 1
ATOM 1674 N N . THR A 1 209 ? 13.216 -4.912 24.689 1.00 83.81 209 THR A N 1
ATOM 1675 C CA . THR A 1 209 ? 13.168 -5.185 26.135 1.00 83.81 209 THR A CA 1
ATOM 1676 C C . THR A 1 209 ? 12.651 -6.594 26.439 1.00 83.81 209 THR A C 1
ATOM 1678 O O . THR A 1 209 ? 13.242 -7.296 27.252 1.00 83.81 209 THR A O 1
ATOM 1681 N N . LEU A 1 210 ? 11.594 -7.055 25.761 1.00 82.56 210 LEU A N 1
ATOM 1682 C CA . LEU A 1 210 ? 11.088 -8.421 25.946 1.00 82.56 210 LEU A CA 1
ATOM 1683 C C . LEU A 1 210 ? 12.099 -9.483 25.499 1.00 82.56 210 LEU A C 1
ATOM 1685 O O . LEU A 1 210 ? 12.256 -10.494 26.178 1.00 82.56 210 LEU A O 1
ATOM 1689 N N . ARG A 1 211 ? 12.811 -9.260 24.386 1.00 82.19 211 ARG A N 1
ATOM 1690 C CA . ARG A 1 211 ? 13.877 -10.171 23.934 1.00 82.19 211 ARG A CA 1
ATOM 1691 C C . ARG A 1 211 ? 15.004 -10.275 24.959 1.00 82.19 211 ARG A C 1
ATOM 1693 O O . ARG A 1 211 ? 15.491 -11.377 25.201 1.00 82.19 211 ARG A O 1
ATOM 1700 N N . GLU A 1 212 ? 15.393 -9.158 25.567 1.00 80.00 212 GLU A N 1
ATOM 1701 C CA . GLU A 1 212 ? 16.395 -9.133 26.637 1.00 80.00 212 GLU A CA 1
ATOM 1702 C C . GLU A 1 212 ? 15.907 -9.893 27.879 1.00 80.00 212 GLU A C 1
ATOM 1704 O O . GLU A 1 212 ? 16.638 -10.730 28.400 1.00 80.00 212 GLU A O 1
ATOM 1709 N N . MET A 1 213 ? 14.654 -9.690 28.303 1.00 77.44 213 MET A N 1
ATOM 1710 C CA . MET A 1 213 ? 14.075 -10.391 29.460 1.00 77.44 213 MET A CA 1
ATOM 1711 C C . MET A 1 213 ? 13.998 -11.911 29.256 1.00 77.44 213 MET A C 1
ATOM 1713 O O . MET A 1 213 ? 14.428 -12.661 30.127 1.00 77.44 213 MET A O 1
ATOM 1717 N N . VAL A 1 214 ? 13.525 -12.371 28.093 1.00 75.12 214 VAL A N 1
ATOM 1718 C CA . VAL A 1 214 ? 13.451 -13.810 27.776 1.00 75.12 214 VAL A CA 1
ATOM 1719 C C . VAL A 1 214 ? 14.848 -14.435 27.698 1.00 75.12 214 VAL A C 1
ATOM 1721 O O . VAL A 1 214 ? 15.044 -15.567 28.131 1.00 75.12 214 VAL A O 1
ATOM 1724 N N . SER A 1 215 ? 15.843 -13.701 27.189 1.00 68.81 215 SER A N 1
ATOM 1725 C CA . SER A 1 215 ? 17.228 -14.194 27.127 1.00 68.81 215 SER A CA 1
ATOM 1726 C C . SER A 1 215 ? 17.825 -14.394 28.525 1.00 68.81 215 SER A C 1
ATOM 1728 O O . SER A 1 215 ? 18.502 -15.392 28.761 1.00 68.81 215 SER A O 1
ATOM 1730 N N . LEU A 1 216 ? 17.520 -13.496 29.469 1.00 62.41 216 LEU A N 1
ATOM 1731 C CA . LEU A 1 216 ? 17.952 -13.612 30.866 1.00 62.41 216 LEU A CA 1
ATOM 1732 C C . LEU A 1 216 ? 17.276 -14.783 31.598 1.00 62.41 216 LEU A C 1
ATOM 1734 O O . LEU A 1 216 ? 17.916 -15.440 32.418 1.00 62.41 216 LEU A O 1
ATOM 1738 N N . GLU A 1 217 ? 16.010 -15.079 31.295 1.00 60.31 217 GLU A N 1
ATOM 1739 C CA . GLU A 1 217 ? 15.295 -16.226 31.875 1.00 60.31 217 GLU A CA 1
ATOM 1740 C C . GLU A 1 217 ? 15.848 -17.568 31.373 1.00 60.31 217 GLU A C 1
ATOM 1742 O O . GLU A 1 217 ? 16.059 -18.476 32.173 1.00 60.31 217 GLU A O 1
ATOM 1747 N N . VAL A 1 218 ? 16.168 -17.683 30.078 1.00 61.59 218 VAL A N 1
ATOM 1748 C CA . VAL A 1 218 ? 16.781 -18.900 29.510 1.00 61.59 218 VAL A CA 1
ATOM 1749 C C . VAL A 1 218 ? 18.170 -19.160 30.106 1.00 61.59 218 VAL A C 1
ATOM 1751 O O . VAL A 1 218 ? 18.531 -20.311 30.355 1.00 61.59 218 VAL A O 1
ATOM 1754 N N . GLU A 1 219 ? 18.952 -18.112 30.372 1.00 59.50 219 GLU A N 1
ATOM 1755 C CA . GLU A 1 219 ? 20.254 -18.244 31.037 1.00 59.50 219 GLU A CA 1
ATOM 1756 C C . GLU A 1 219 ? 20.128 -18.621 32.520 1.00 59.50 219 GLU A C 1
ATOM 1758 O O . GLU A 1 219 ? 20.914 -19.437 33.012 1.00 59.50 219 GLU A O 1
ATOM 1763 N N . ALA A 1 220 ? 19.127 -18.087 33.226 1.00 57.84 220 ALA A N 1
ATOM 1764 C CA . ALA A 1 220 ? 18.845 -18.442 34.615 1.00 57.84 220 ALA A CA 1
ATOM 1765 C C . ALA A 1 220 ? 18.396 -19.908 34.756 1.00 57.84 220 ALA A C 1
ATOM 1767 O O . ALA A 1 220 ? 18.900 -20.623 35.622 1.00 57.84 220 ALA A O 1
ATOM 1768 N N . ASP A 1 221 ? 17.530 -20.387 33.860 1.00 55.84 221 ASP A N 1
ATOM 1769 C CA . ASP A 1 221 ? 17.025 -21.767 33.863 1.00 55.84 221 ASP A CA 1
ATOM 1770 C C . ASP A 1 221 ? 18.122 -22.777 33.451 1.00 55.84 221 ASP A C 1
ATOM 1772 O O . ASP A 1 221 ? 18.267 -23.866 34.019 1.00 55.84 221 ASP A O 1
ATOM 1776 N N . ALA A 1 222 ? 19.011 -22.386 32.527 1.00 57.09 222 ALA A N 1
ATOM 1777 C CA . ALA A 1 222 ? 20.195 -23.172 32.166 1.00 57.09 222 ALA A CA 1
ATOM 1778 C C . ALA A 1 222 ? 21.238 -23.258 33.300 1.00 57.09 222 ALA A C 1
ATOM 1780 O O . ALA A 1 222 ? 21.964 -24.257 33.399 1.00 57.09 222 ALA A O 1
ATOM 1781 N N . ALA A 1 223 ? 21.332 -22.233 34.153 1.00 57.41 223 ALA A N 1
ATOM 1782 C CA . ALA A 1 223 ? 22.185 -22.246 35.338 1.00 57.41 223 ALA A CA 1
ATOM 1783 C C . ALA A 1 223 ? 21.605 -23.134 36.454 1.00 57.41 223 ALA A C 1
ATOM 1785 O O . ALA A 1 223 ? 22.361 -23.884 37.077 1.00 57.41 223 ALA A O 1
ATOM 1786 N N . ASP A 1 224 ? 20.284 -23.121 36.648 1.00 54.31 224 ASP A N 1
ATOM 1787 C CA . ASP A 1 224 ? 19.602 -23.935 37.665 1.00 54.31 224 ASP A CA 1
ATOM 1788 C C . ASP A 1 224 ? 19.633 -25.437 37.310 1.00 54.31 224 ASP A C 1
ATOM 1790 O O . ASP A 1 224 ? 19.970 -26.296 38.130 1.00 54.31 224 ASP A O 1
ATOM 1794 N N . THR A 1 225 ? 19.469 -25.771 36.024 1.00 53.44 225 THR A N 1
ATOM 1795 C CA . THR A 1 225 ? 19.552 -27.163 35.540 1.00 53.44 225 THR A CA 1
ATOM 1796 C C . THR A 1 225 ? 20.959 -27.773 35.699 1.00 53.44 225 THR A C 1
ATOM 1798 O O . THR A 1 225 ? 21.106 -28.987 35.861 1.00 53.44 225 THR A O 1
ATOM 1801 N N . ARG A 1 226 ? 22.025 -26.955 35.706 1.00 50.94 226 ARG A N 1
ATOM 1802 C CA . ARG A 1 226 ? 23.404 -27.414 35.978 1.00 50.94 226 ARG A CA 1
ATOM 1803 C C . ARG A 1 226 ? 23.690 -27.633 37.469 1.00 50.94 226 ARG A C 1
ATOM 1805 O O . ARG A 1 226 ? 24.609 -28.387 37.785 1.00 50.94 226 ARG A O 1
ATOM 1812 N N . GLY A 1 227 ? 22.909 -27.036 38.371 1.00 48.22 227 GLY A N 1
ATOM 1813 C CA . GLY A 1 227 ? 23.009 -27.255 39.819 1.00 48.22 227 GLY A CA 1
ATOM 1814 C C . GLY A 1 227 ? 22.400 -28.582 40.289 1.00 48.22 227 GLY A C 1
ATOM 1815 O O . GLY A 1 227 ? 22.852 -29.150 41.283 1.00 48.22 227 GLY A O 1
ATOM 1816 N N . ALA A 1 228 ? 21.430 -29.126 39.548 1.00 47.81 228 ALA A N 1
ATOM 1817 C CA . ALA A 1 228 ? 20.682 -30.322 39.946 1.00 47.81 228 ALA A CA 1
ATOM 1818 C C . ALA A 1 228 ? 21.397 -31.669 39.686 1.00 47.81 228 ALA A C 1
ATOM 1820 O O . ALA A 1 228 ? 20.969 -32.693 40.212 1.00 47.81 228 ALA A O 1
ATOM 1821 N N . TYR A 1 229 ? 22.500 -31.701 38.925 1.00 47.91 229 TYR A N 1
ATOM 1822 C CA . TYR A 1 229 ? 23.202 -32.951 38.569 1.00 47.91 229 TYR A CA 1
ATOM 1823 C C . TYR A 1 229 ? 24.420 -33.306 39.446 1.00 47.91 229 TYR A C 1
ATOM 1825 O O . TYR A 1 229 ? 25.095 -34.294 39.164 1.00 47.91 229 TYR A O 1
ATOM 1833 N N . LEU A 1 230 ? 24.715 -32.555 40.518 1.00 49.62 230 LEU A N 1
ATOM 1834 C CA . LEU A 1 230 ? 25.898 -32.805 41.369 1.00 49.62 230 LEU A CA 1
ATOM 1835 C C . LEU A 1 230 ? 25.618 -33.396 42.762 1.00 49.62 230 LEU A C 1
ATOM 1837 O O . LEU A 1 230 ? 26.561 -33.615 43.520 1.00 49.62 230 LEU A O 1
ATOM 1841 N N . LEU A 1 231 ? 24.373 -33.732 43.106 1.00 49.16 231 LEU A N 1
ATOM 1842 C CA . LEU A 1 231 ? 24.048 -34.369 44.390 1.00 49.16 231 LEU A CA 1
ATOM 1843 C C . LEU A 1 231 ? 23.109 -35.560 44.187 1.00 49.16 231 LEU A C 1
ATOM 1845 O O . LEU A 1 231 ? 21.900 -35.455 44.360 1.00 49.16 231 LEU A O 1
ATOM 1849 N N . GLY A 1 232 ? 23.672 -36.708 43.810 1.00 49.34 232 GLY A N 1
ATOM 1850 C CA . GLY A 1 232 ? 22.874 -37.924 43.651 1.00 49.34 232 GLY A CA 1
ATOM 1851 C C . GLY A 1 232 ? 23.644 -39.201 43.334 1.00 49.34 232 GLY A C 1
ATOM 1852 O O . GLY A 1 232 ? 23.083 -40.090 42.711 1.00 49.34 232 GLY A O 1
ATOM 1853 N N . SER A 1 233 ? 24.913 -39.324 43.728 1.00 47.94 233 SER A N 1
ATOM 1854 C CA . SER A 1 233 ? 25.622 -40.609 43.705 1.00 47.94 233 SER A CA 1
ATOM 1855 C C . SER A 1 233 ? 25.507 -41.288 45.074 1.00 47.94 233 SER A C 1
ATOM 1857 O O . SER A 1 233 ? 26.466 -41.304 45.845 1.00 47.94 233 SER A O 1
ATOM 1859 N N . CYS A 1 234 ? 24.322 -41.817 45.392 1.00 48.25 234 CYS A N 1
ATOM 1860 C CA . CYS A 1 234 ? 24.191 -42.854 46.416 1.00 48.25 234 CYS A CA 1
ATOM 1861 C C . CYS A 1 234 ? 24.601 -44.183 45.776 1.00 48.25 234 CYS A C 1
ATOM 1863 O O . CYS A 1 234 ? 23.964 -44.654 44.839 1.00 48.25 234 CYS A O 1
ATOM 1865 N N . GLN A 1 235 ? 25.717 -44.732 46.249 1.00 46.06 235 GLN A N 1
ATOM 1866 C CA . GLN A 1 235 ? 26.191 -46.069 45.919 1.00 46.06 235 GLN A CA 1
ATOM 1867 C C . GLN A 1 235 ? 25.187 -47.104 46.442 1.00 46.06 235 GLN A C 1
ATOM 1869 O O . GLN A 1 235 ? 24.970 -47.188 47.648 1.00 46.06 235 GLN A O 1
ATOM 1874 N N . ASP A 1 236 ? 24.598 -47.883 45.536 1.00 45.47 236 ASP A N 1
ATOM 1875 C CA . ASP A 1 236 ? 23.863 -49.099 45.876 1.00 45.47 236 ASP A CA 1
ATOM 1876 C C . ASP A 1 236 ? 24.863 -50.229 46.169 1.00 45.47 236 ASP A C 1
ATOM 1878 O O . ASP A 1 236 ? 25.585 -50.697 45.283 1.00 45.47 236 ASP A O 1
ATOM 1882 N N . ASP A 1 237 ? 24.902 -50.661 47.430 1.00 47.16 237 ASP A N 1
ATOM 1883 C CA . ASP A 1 237 ? 25.542 -51.905 47.859 1.00 47.16 237 ASP A CA 1
ATOM 1884 C C . ASP A 1 237 ? 24.752 -53.123 47.330 1.00 47.16 237 ASP A C 1
ATOM 1886 O O . ASP A 1 237 ? 23.521 -53.154 47.433 1.00 47.16 237 ASP A O 1
ATOM 1890 N N . PRO A 1 238 ? 25.412 -54.178 46.815 1.00 57.88 238 PRO A N 1
ATOM 1891 C CA . PRO A 1 238 ? 24.729 -55.405 46.428 1.00 57.88 238 PRO A CA 1
ATOM 1892 C C . PRO A 1 238 ? 24.525 -56.322 47.649 1.00 57.88 238 PRO A C 1
ATOM 1894 O O . PRO A 1 238 ? 25.461 -56.513 48.432 1.00 57.88 238 PRO A O 1
ATOM 1897 N N . PRO A 1 239 ? 23.362 -56.983 47.811 1.00 55.69 239 PRO A N 1
ATOM 1898 C CA . PRO A 1 239 ? 23.211 -57.975 48.856 1.00 55.69 239 PRO A CA 1
ATOM 1899 C C . PRO A 1 239 ? 23.873 -59.293 48.442 1.00 55.69 239 PRO A C 1
ATOM 1901 O O . PRO A 1 239 ? 23.605 -59.888 47.395 1.00 55.69 239 PRO A O 1
ATOM 1904 N N . SER A 1 240 ? 24.738 -59.750 49.333 1.00 54.44 240 SER A N 1
ATOM 1905 C CA . SER A 1 240 ? 25.275 -61.095 49.435 1.00 54.44 240 SER A CA 1
ATOM 1906 C C . SER A 1 240 ? 24.160 -62.131 49.672 1.00 54.44 240 SER A C 1
ATOM 1908 O O . SER A 1 240 ? 23.338 -61.980 50.566 1.00 54.44 240 SER A O 1
ATOM 1910 N N . SER A 1 241 ? 24.157 -63.181 48.839 1.00 55.72 241 SER A N 1
ATOM 1911 C CA . SER A 1 241 ? 23.862 -64.610 49.107 1.00 55.72 241 SER A CA 1
ATOM 1912 C C . SER A 1 241 ? 22.997 -64.979 50.342 1.00 55.72 241 SER A C 1
ATOM 1914 O O . SER A 1 241 ? 23.339 -64.608 51.456 1.00 55.72 241 SER A O 1
ATOM 1916 N N . PHE A 1 242 ? 21.968 -65.832 50.274 1.00 47.94 242 PHE A N 1
ATOM 1917 C CA . PHE A 1 242 ? 22.019 -67.273 49.971 1.00 47.94 242 PHE A CA 1
ATOM 1918 C C . PHE A 1 242 ? 20.593 -67.877 49.918 1.00 47.94 242 PHE A C 1
ATOM 1920 O O . PHE A 1 242 ? 19.634 -67.267 50.380 1.00 47.94 242 PHE A O 1
ATOM 1927 N N . ARG A 1 243 ? 20.545 -69.094 49.356 1.00 47.28 243 ARG A N 1
ATOM 1928 C CA . ARG A 1 243 ? 19.595 -70.212 49.552 1.00 47.28 243 ARG A CA 1
ATOM 1929 C C . ARG A 1 243 ? 18.709 -70.202 50.797 1.00 47.28 243 ARG A C 1
ATOM 1931 O O . ARG A 1 243 ? 19.259 -69.971 51.893 1.00 47.28 243 ARG A O 1
#

Organism: NCBI:txid2033802

Radius of gyration: 26.82 Å; chains: 1; bounding box: 46×90×75 Å

pLDDT: mean 87.54, std 14.63, range [45.47, 98.56]